Protein AF-0000000071590813 (afdb_homodimer)

Organism: Lactiplantibacillus plantarum (strain ATCC BAA-793 / NCIMB 8826 / WCFS1) (NCBI:txid220668)

pLDDT: mean 94.94, std 8.52, range [30.88, 98.94]

Structure (mmCIF, N/CA/C/O backbone):
data_AF-0000000071590813-model_v1
#
loop_
_entity.id
_entity.type
_entity.pdbx_description
1 polymer 'Prophage P1 protein 14'
#
loop_
_atom_site.group_PDB
_atom_site.id
_atom_site.type_symbol
_atom_site.label_atom_id
_atom_site.label_alt_id
_atom_site.label_comp_id
_atom_site.label_asym_id
_atom_site.label_entity_id
_atom_site.label_seq_id
_atom_site.pdbx_PDB_ins_code
_atom_site.Cartn_x
_atom_site.Cartn_y
_atom_site.Cartn_z
_atom_site.occupancy
_atom_site.B_iso_or_equiv
_atom_site.auth_seq_id
_atom_site.auth_comp_id
_atom_site.auth_asym_id
_atom_site.auth_atom_id
_atom_site.pdbx_PDB_model_num
ATOM 1 N N . MET A 1 1 ? 12.18 -15.672 7.188 1 30.97 1 MET A N 1
ATOM 2 C CA . MET A 1 1 ? 11.047 -15.039 6.516 1 30.97 1 MET A CA 1
ATOM 3 C C . MET A 1 1 ? 10.359 -14.031 7.438 1 30.97 1 MET A C 1
ATOM 5 O O . MET A 1 1 ? 10.023 -14.359 8.578 1 30.97 1 MET A O 1
ATOM 9 N N . SER A 1 2 ? 10.656 -12.898 7.5 1 39.53 2 SER A N 1
ATOM 10 C CA . SER A 1 2 ? 10.211 -11.953 8.516 1 39.53 2 SER A CA 1
ATOM 11 C C . SER A 1 2 ? 8.711 -12.055 8.75 1 39.53 2 SER A C 1
ATOM 13 O O . SER A 1 2 ? 7.918 -11.883 7.816 1 39.53 2 SER A O 1
ATOM 15 N N . THR A 1 3 ? 8.336 -12.953 9.758 1 48.66 3 THR A N 1
ATOM 16 C CA . THR A 1 3 ? 6.973 -13.164 10.234 1 48.66 3 THR A CA 1
ATOM 17 C C . THR A 1 3 ? 6.262 -11.828 10.461 1 48.66 3 THR A C 1
ATOM 19 O O . THR A 1 3 ? 6.801 -10.938 11.117 1 48.66 3 THR A O 1
ATOM 22 N N . GLN A 1 4 ? 5.461 -11.547 9.57 1 63.78 4 GLN A N 1
ATOM 23 C CA . GLN A 1 4 ? 4.637 -10.367 9.812 1 63.78 4 GLN A CA 1
ATOM 24 C C . GLN A 1 4 ? 4.027 -10.406 11.211 1 63.78 4 GLN A C 1
ATOM 26 O O . GLN A 1 4 ? 3.516 -11.438 11.648 1 63.78 4 GLN A O 1
ATOM 31 N N . SER A 1 5 ? 4.391 -9.469 12.031 1 74.69 5 SER A N 1
ATOM 32 C CA . SER A 1 5 ? 4.004 -9.352 13.43 1 74.69 5 SER A CA 1
ATOM 33 C C . SER A 1 5 ? 2.543 -8.938 13.57 1 74.69 5 SER A C 1
ATOM 35 O O . SER A 1 5 ? 1.991 -8.281 12.68 1 74.69 5 SER A O 1
ATOM 37 N N . SER A 1 6 ? 1.964 -9.516 14.547 1 88.5 6 SER A N 1
ATOM 38 C CA . SER A 1 6 ? 0.584 -9.164 14.875 1 88.5 6 SER A CA 1
ATOM 39 C C . SER A 1 6 ? 0.511 -7.84 15.617 1 88.5 6 SER A C 1
ATOM 41 O O . SER A 1 6 ? -0.581 -7.34 15.898 1 88.5 6 SER A O 1
ATOM 43 N N . SER A 1 7 ? 1.672 -7.387 15.906 1 92.31 7 SER A N 1
ATOM 44 C CA . SER A 1 7 ? 1.712 -6.078 16.547 1 92.31 7 SER A CA 1
ATOM 45 C C . SER A 1 7 ? 2.953 -5.293 16.141 1 92.31 7 SER A C 1
ATOM 47 O O . SER A 1 7 ? 3.965 -5.883 15.758 1 92.31 7 SER A O 1
ATOM 49 N N . VAL A 1 8 ? 2.896 -3.924 16.219 1 94.38 8 VAL A N 1
ATOM 50 C CA . VAL A 1 8 ? 4 -3.092 15.75 1 94.38 8 VAL A CA 1
ATOM 51 C C . VAL A 1 8 ? 4.086 -1.819 16.594 1 94.38 8 VAL A C 1
ATOM 53 O O . VAL A 1 8 ? 3.115 -1.438 17.25 1 94.38 8 VAL A O 1
ATOM 56 N N . PHE A 1 9 ? 5.25 -1.213 16.641 1 95.5 9 PHE A N 1
ATOM 57 C CA . PHE A 1 9 ? 5.41 0.149 17.141 1 95.5 9 PHE A CA 1
ATOM 58 C C . PHE A 1 9 ? 5.121 1.164 16.031 1 95.5 9 PHE A C 1
ATOM 60 O O . PHE A 1 9 ? 5.656 1.061 14.93 1 95.5 9 PHE A O 1
ATOM 67 N N . ALA A 1 10 ? 4.242 2.092 16.266 1 96 10 ALA A N 1
ATOM 68 C CA . ALA A 1 10 ? 3.895 3.131 15.305 1 96 10 ALA A CA 1
ATOM 69 C C . ALA A 1 10 ? 3.584 4.449 16 1 96 10 ALA A C 1
ATOM 71 O O . ALA A 1 10 ? 2.645 5.152 15.633 1 96 10 ALA A O 1
ATOM 72 N N . GLY A 1 11 ? 4.391 4.695 17.031 1 96.38 11 GLY A N 1
ATOM 73 C CA . GLY A 1 11 ? 4.125 5.828 17.906 1 96.38 11 GLY A CA 1
ATOM 74 C C . GLY A 1 11 ? 4.172 7.16 17.188 1 96.38 11 GLY A C 1
ATOM 75 O O . GLY A 1 11 ? 3.316 8.016 17.406 1 96.38 11 GLY A O 1
ATOM 76 N N . SER A 1 12 ? 5.141 7.336 16.312 1 95.12 12 SER A N 1
ATOM 77 C CA . SER A 1 12 ? 5.324 8.602 15.617 1 95.12 12 SER A CA 1
ATOM 78 C C . SER A 1 12 ? 4.133 8.906 14.711 1 95.12 12 SER A C 1
ATOM 80 O O . SER A 1 12 ? 3.578 10.008 14.758 1 95.12 12 SER A O 1
ATOM 82 N N . THR A 1 13 ? 3.693 7.957 13.922 1 96.69 13 THR A N 1
ATOM 83 C CA . THR A 1 13 ? 2.582 8.188 13.008 1 96.69 13 THR A CA 1
ATOM 84 C C . THR A 1 13 ? 1.26 8.258 13.766 1 96.69 13 THR A C 1
ATOM 86 O O . THR A 1 13 ? 0.347 8.984 13.367 1 96.69 13 THR A O 1
ATOM 89 N N . LEU A 1 14 ? 1.167 7.52 14.914 1 97.62 14 LEU A N 1
ATOM 90 C CA . LEU A 1 14 ? -0.018 7.629 15.758 1 97.62 14 LEU A CA 1
ATOM 91 C C . LEU A 1 14 ? -0.145 9.031 16.328 1 97.62 14 LEU A C 1
ATOM 93 O O . LEU A 1 14 ? -1.224 9.633 16.297 1 97.62 14 LEU A O 1
ATOM 97 N N . THR A 1 15 ? 0.948 9.555 16.844 1 97.94 15 THR A N 1
ATOM 98 C CA . THR A 1 15 ? 0.95 10.898 17.391 1 97.94 15 THR A CA 1
ATOM 99 C C . THR A 1 15 ? 0.579 11.922 16.328 1 97.94 15 THR A C 1
ATOM 101 O O . THR A 1 15 ? -0.238 12.82 16.562 1 97.94 15 THR A O 1
ATOM 104 N N . ASP A 1 16 ? 1.16 11.781 15.195 1 97.44 16 ASP A N 1
ATOM 105 C CA . ASP A 1 16 ? 0.893 12.68 14.07 1 97.44 16 ASP A CA 1
ATOM 106 C C . ASP A 1 16 ? -0.593 12.695 13.719 1 97.44 16 ASP A C 1
ATOM 108 O O . ASP A 1 16 ? -1.202 13.758 13.609 1 97.44 16 ASP A O 1
ATOM 112 N N . VAL A 1 17 ? -1.267 11.523 13.531 1 97.88 17 VAL A N 1
ATOM 113 C CA . VAL A 1 17 ? -2.658 11.43 13.102 1 97.88 17 VAL A CA 1
ATOM 114 C C . VAL A 1 17 ? -3.576 11.922 14.219 1 97.88 17 VAL A C 1
ATOM 116 O O . VAL A 1 17 ? -4.621 12.516 13.961 1 97.88 17 VAL A O 1
ATOM 119 N N . MET A 1 18 ? -3.191 11.664 15.531 1 98.25 18 MET A N 1
ATOM 120 C CA . MET A 1 18 ? -3.975 12.195 16.641 1 98.25 18 MET A CA 1
ATOM 121 C C . MET A 1 18 ? -3.99 13.719 16.609 1 98.25 18 MET A C 1
ATOM 123 O O . MET A 1 18 ? -5.039 14.336 16.797 1 98.25 18 MET A O 1
ATOM 127 N N . ASN A 1 19 ? -2.867 14.336 16.312 1 97.81 19 ASN A N 1
ATOM 128 C CA . ASN A 1 19 ? -2.764 15.789 16.25 1 97.81 19 ASN A CA 1
ATOM 129 C C . ASN A 1 19 ? -3.617 16.359 15.125 1 97.81 19 ASN A C 1
ATOM 131 O O . ASN A 1 19 ? -4.324 17.359 15.32 1 97.81 19 ASN A O 1
ATOM 135 N N . HIS A 1 20 ? -3.668 15.727 13.984 1 97.12 20 HIS A N 1
ATOM 136 C CA . HIS A 1 20 ? -4.422 16.219 12.836 1 97.12 20 HIS A CA 1
ATOM 137 C C . HIS A 1 20 ? -5.922 16.031 13.047 1 97.12 20 HIS A C 1
ATOM 139 O O . HIS A 1 20 ? -6.73 16.656 12.352 1 97.12 20 HIS A O 1
ATOM 145 N N . ASN A 1 21 ? -6.352 15.086 13.898 1 97.62 21 ASN A N 1
ATOM 146 C CA . ASN A 1 21 ? -7.758 14.867 14.219 1 97.62 21 ASN A CA 1
ATOM 147 C C . ASN A 1 21 ? -8.164 15.594 15.492 1 97.62 21 ASN A C 1
ATOM 149 O O . ASN A 1 21 ? -9.336 15.562 15.891 1 97.62 21 ASN A O 1
ATOM 153 N N . SER A 1 22 ? -7.148 16.297 16.156 1 97.38 22 SER A N 1
ATOM 154 C CA . SER A 1 22 ? -7.371 16.969 17.438 1 97.38 22 SER A CA 1
ATOM 155 C C . SER A 1 22 ? -8.016 16.016 18.453 1 97.38 22 SER A C 1
ATOM 157 O O . SER A 1 22 ? -8.984 16.391 19.109 1 97.38 22 SER A O 1
ATOM 159 N N . VAL A 1 23 ? -7.57 14.797 18.484 1 97.44 23 VAL A N 1
ATOM 160 C CA . VAL A 1 23 ? -8.078 13.789 19.406 1 97.44 23 VAL A CA 1
ATOM 161 C C . VAL A 1 23 ? -7.043 13.531 20.516 1 97.44 23 VAL A C 1
ATOM 163 O O . VAL A 1 23 ? -5.902 13.164 20.219 1 97.44 23 VAL A O 1
ATOM 166 N N . ALA A 1 24 ? -7.383 13.812 21.688 1 97.06 24 ALA A N 1
ATOM 167 C CA . ALA A 1 24 ? -6.543 13.531 22.859 1 97.06 24 ALA A CA 1
ATOM 168 C C . ALA A 1 24 ? -6.574 12.047 23.203 1 97.06 24 ALA A C 1
ATOM 170 O O . ALA A 1 24 ? -7.461 11.312 22.766 1 97.06 24 ALA A O 1
ATOM 171 N N . PRO A 1 25 ? -5.566 11.617 23.938 1 96.75 25 PRO A N 1
ATOM 172 C CA . PRO A 1 25 ? -5.492 10.203 24.312 1 96.75 25 PRO A CA 1
ATOM 173 C C . PRO A 1 25 ? -6.766 9.711 24.984 1 96.75 25 PRO A C 1
ATOM 175 O O . PRO A 1 25 ? -7.238 8.609 24.703 1 96.75 25 PRO A O 1
ATOM 178 N N . ILE A 1 26 ? -7.32 10.5 25.906 1 96.38 26 ILE A N 1
ATOM 179 C CA . ILE A 1 26 ? -8.516 10.102 26.641 1 96.38 26 ILE A CA 1
ATOM 180 C C . ILE A 1 26 ? -9.672 9.891 25.656 1 96.38 26 ILE A C 1
ATOM 182 O O . ILE A 1 26 ? -10.438 8.93 25.797 1 96.38 26 ILE A O 1
ATOM 186 N N . GLU A 1 27 ? -9.859 10.727 24.719 1 97.25 27 GLU A N 1
ATOM 187 C CA . GLU A 1 27 ? -10.922 10.617 23.719 1 97.25 27 GLU A CA 1
ATOM 188 C C . GLU A 1 27 ? -10.695 9.398 22.828 1 97.25 27 GLU A C 1
ATOM 190 O O . GLU A 1 27 ? -11.641 8.664 22.516 1 97.25 27 GLU A O 1
ATOM 195 N N . LEU A 1 28 ? -9.438 9.227 22.391 1 97.75 28 LEU A N 1
ATOM 196 C CA . LEU A 1 28 ? -9.117 8.07 21.547 1 97.75 28 LEU A CA 1
ATOM 197 C C . LEU A 1 28 ? -9.406 6.766 22.281 1 97.75 28 LEU A C 1
ATOM 199 O O . LEU A 1 28 ? -9.914 5.812 21.688 1 97.75 28 LEU A O 1
ATOM 203 N N . SER A 1 29 ? -9.039 6.738 23.516 1 96.5 29 SER A N 1
ATOM 204 C CA . SER A 1 29 ? -9.32 5.582 24.359 1 96.5 29 SER A CA 1
ATOM 205 C C . SER A 1 29 ? -10.797 5.199 24.281 1 96.5 29 SER A C 1
ATOM 207 O O . SER A 1 29 ? -11.133 4.023 24.125 1 96.5 29 SER A O 1
ATOM 209 N N . GLY A 1 30 ? -11.633 6.086 24.391 1 95.44 30 GLY A N 1
ATOM 210 C CA . GLY A 1 30 ? -13.062 5.84 24.312 1 95.44 30 GLY A CA 1
ATOM 211 C C . GLY A 1 30 ? -13.5 5.32 22.953 1 95.44 30 GLY A C 1
ATOM 212 O O . GLY A 1 30 ? -14.375 4.457 22.875 1 95.44 30 GLY A O 1
ATOM 213 N N . LYS A 1 31 ? -12.922 5.734 21.938 1 94.19 31 LYS A N 1
ATOM 214 C CA . LYS A 1 31 ? -13.312 5.391 20.578 1 94.19 31 LYS A CA 1
ATOM 215 C C . LYS A 1 31 ? -12.828 3.994 20.203 1 94.19 31 LYS A C 1
ATOM 217 O O . LYS A 1 31 ? -13.492 3.283 19.453 1 94.19 31 LYS A O 1
ATOM 222 N N . VAL A 1 32 ? -11.578 3.613 20.75 1 94.94 32 VAL A N 1
ATOM 223 C CA . VAL A 1 32 ? -10.969 2.377 20.266 1 94.94 32 VAL A CA 1
ATOM 224 C C . VAL A 1 32 ? -11.117 1.286 21.328 1 94.94 32 VAL A C 1
ATOM 226 O O . VAL A 1 32 ? -10.859 0.11 21.062 1 94.94 32 VAL A O 1
ATOM 229 N N . GLY A 1 33 ? -11.422 1.657 22.562 1 92.56 33 GLY A N 1
ATOM 230 C CA . GLY A 1 33 ? -11.656 0.682 23.609 1 92.56 33 GLY A CA 1
ATOM 231 C C . GLY A 1 33 ? -10.391 0.27 24.344 1 92.56 33 GLY A C 1
ATOM 232 O O . GLY A 1 33 ? -10.305 -0.845 24.859 1 92.56 33 GLY A O 1
ATOM 233 N N . TYR A 1 34 ? -9.398 1.11 24.344 1 95.38 34 TYR A N 1
ATOM 234 C CA . TYR A 1 34 ? -8.164 0.867 25.078 1 95.38 34 TYR A CA 1
ATOM 235 C C . TYR A 1 34 ? -8.023 1.841 26.234 1 95.38 34 TYR A C 1
ATOM 237 O O . TYR A 1 34 ? -8.695 2.871 26.281 1 95.38 34 TYR A O 1
ATOM 245 N N . SER A 1 35 ? -7.207 1.466 27.172 1 96.81 35 SER A N 1
ATOM 246 C CA . SER A 1 35 ? -6.941 2.389 28.266 1 96.81 35 SER A CA 1
ATOM 247 C C . SER A 1 35 ? -6.129 3.59 27.797 1 96.81 35 SER A C 1
ATOM 249 O O . SER A 1 35 ? -5.332 3.48 26.859 1 96.81 35 SER A O 1
ATOM 251 N N . VAL A 1 36 ? -6.312 4.68 28.422 1 96.69 36 VAL A N 1
ATOM 252 C CA . VAL A 1 36 ? -5.566 5.902 28.125 1 96.69 36 VAL A CA 1
ATOM 253 C C . VAL A 1 36 ? -4.07 5.645 28.281 1 96.69 36 VAL A C 1
ATOM 255 O O . VAL A 1 36 ? -3.266 6.113 27.469 1 96.69 36 VAL A O 1
ATOM 258 N N . THR A 1 37 ? -3.701 4.863 29.234 1 97.81 37 THR A N 1
ATOM 259 C CA . THR A 1 37 ? -2.307 4.523 29.5 1 97.81 37 THR A CA 1
ATOM 260 C C . THR A 1 37 ? -1.699 3.775 28.312 1 97.81 37 THR A C 1
ATOM 262 O O . THR A 1 37 ? -0.569 4.059 27.906 1 97.81 37 THR A O 1
ATOM 265 N N . LEU A 1 38 ? -2.471 2.889 27.781 1 97.88 38 LEU A N 1
ATOM 266 C CA . LEU A 1 38 ? -1.99 2.127 26.641 1 97.88 38 LEU A CA 1
ATOM 267 C C . LEU A 1 38 ? -1.78 3.033 25.438 1 97.88 38 LEU A C 1
ATOM 269 O O . LEU A 1 38 ? -0.775 2.914 24.734 1 97.88 38 LEU A O 1
ATOM 273 N N . ILE A 1 39 ? -2.678 3.926 25.234 1 97.75 39 ILE A N 1
ATOM 274 C CA . ILE A 1 39 ? -2.564 4.863 24.125 1 97.75 39 ILE A CA 1
ATOM 275 C C . ILE A 1 39 ? -1.307 5.715 24.297 1 97.75 39 ILE A C 1
ATOM 277 O O . ILE A 1 39 ? -0.555 5.914 23.328 1 97.75 39 ILE A O 1
ATOM 281 N N . TYR A 1 40 ? -1.091 6.148 25.469 1 96.69 40 TYR A N 1
ATOM 282 C CA . TYR A 1 40 ? 0.098 6.941 25.766 1 96.69 40 TYR A CA 1
ATOM 283 C C . TYR A 1 40 ? 1.366 6.145 25.484 1 96.69 40 TYR A C 1
ATOM 285 O O . TYR A 1 40 ? 2.303 6.656 24.859 1 96.69 40 TYR A O 1
ATOM 293 N N . LYS A 1 41 ? 1.397 4.938 25.953 1 97.81 41 LYS A N 1
ATOM 294 C CA . LYS A 1 41 ? 2.555 4.074 25.719 1 97.81 41 LYS A CA 1
ATOM 295 C C . LYS A 1 41 ? 2.771 3.814 24.234 1 97.81 41 LYS A C 1
ATOM 297 O O . LYS A 1 41 ? 3.91 3.797 23.766 1 97.81 41 LYS A O 1
ATOM 302 N N . GLN A 1 42 ? 1.689 3.623 23.5 1 97.31 42 GLN A N 1
ATOM 303 C CA . GLN A 1 42 ? 1.778 3.385 22.078 1 97.31 42 GLN A CA 1
ATOM 304 C C . GLN A 1 42 ? 2.338 4.605 21.344 1 97.31 42 GLN A C 1
ATOM 306 O O . GLN A 1 42 ? 3.199 4.473 20.469 1 97.31 42 GLN A O 1
ATOM 311 N N . ARG A 1 43 ? 1.987 5.762 21.766 1 96.31 43 ARG A N 1
ATOM 312 C CA . ARG A 1 43 ? 2.436 7.008 21.141 1 96.31 43 ARG A CA 1
ATOM 313 C C . ARG A 1 43 ? 3.936 7.207 21.344 1 96.31 43 ARG A C 1
ATOM 315 O O . ARG A 1 43 ? 4.586 7.875 20.531 1 96.31 43 ARG A O 1
ATOM 322 N N . HIS A 1 44 ? 4.461 6.566 22.328 1 96 44 HIS A N 1
ATOM 323 C CA . HIS A 1 44 ? 5.867 6.754 22.672 1 96 44 HIS A CA 1
ATOM 324 C C . HIS A 1 44 ? 6.672 5.48 22.422 1 96 44 HIS A C 1
ATOM 326 O O . HIS A 1 44 ? 7.77 5.32 22.953 1 96 44 HIS A O 1
ATOM 332 N N . ASP A 1 45 ? 6.062 4.543 21.75 1 95.88 45 ASP A N 1
ATOM 333 C CA . ASP A 1 45 ? 6.707 3.297 21.359 1 95.88 45 ASP A CA 1
ATOM 334 C C . ASP A 1 45 ? 7.121 2.484 22.578 1 95.88 45 ASP A C 1
ATOM 336 O O . ASP A 1 45 ? 8.195 1.882 22.609 1 95.88 45 ASP A O 1
ATOM 340 N N . GLN A 1 46 ? 6.32 2.543 23.609 1 96.5 46 GLN A N 1
ATOM 341 C CA . GLN A 1 46 ? 6.484 1.711 24.797 1 96.5 46 GLN A CA 1
ATOM 342 C C . GLN A 1 46 ? 5.512 0.536 24.781 1 96.5 46 GLN A C 1
ATOM 344 O O . GLN A 1 46 ? 5.605 -0.368 25.609 1 96.5 46 GLN A O 1
ATOM 349 N N . ALA A 1 47 ? 4.508 0.577 23.922 1 96.81 47 ALA A N 1
ATOM 350 C CA . ALA A 1 47 ? 3.59 -0.527 23.656 1 96.81 47 ALA A CA 1
ATOM 351 C C . ALA A 1 47 ? 3.299 -0.653 22.172 1 96.81 47 ALA A C 1
ATOM 353 O O . ALA A 1 47 ? 3.355 0.334 21.422 1 96.81 47 ALA A O 1
ATOM 354 N N . ARG A 1 48 ? 2.967 -1.794 21.781 1 95.75 48 ARG A N 1
ATOM 355 C CA . ARG A 1 48 ? 2.73 -2.09 20.375 1 95.75 48 ARG A CA 1
ATOM 356 C C . ARG A 1 48 ? 1.258 -1.923 20.016 1 95.75 48 ARG A C 1
ATOM 358 O O . ARG A 1 48 ? 0.39 -2.008 20.891 1 95.75 48 ARG A O 1
ATOM 365 N N . ILE A 1 49 ? 0.963 -1.612 18.812 1 95.5 49 ILE A N 1
ATOM 366 C CA . ILE A 1 49 ? -0.376 -1.6 18.234 1 95.5 49 ILE A CA 1
ATOM 367 C C . ILE A 1 49 ? -0.677 -2.955 17.594 1 95.5 49 ILE A C 1
ATOM 369 O O . ILE A 1 49 ? 0.123 -3.469 16.812 1 95.5 49 ILE A O 1
ATOM 373 N N . ARG A 1 50 ? -1.744 -3.533 17.969 1 94.06 50 ARG A N 1
ATOM 374 C CA . ARG A 1 50 ? -2.152 -4.832 17.438 1 94.06 50 ARG A CA 1
ATOM 375 C C . ARG A 1 50 ? -2.928 -4.676 16.141 1 94.06 50 ARG A C 1
ATOM 377 O O . ARG A 1 50 ? -3.707 -3.734 15.984 1 94.06 50 ARG A O 1
ATOM 384 N N . ILE A 1 51 ? -2.824 -5.605 15.273 1 94.19 51 ILE A N 1
ATOM 385 C CA . ILE A 1 51 ? -3.404 -5.531 13.938 1 94.19 51 ILE A CA 1
ATOM 386 C C . ILE A 1 51 ? -4.93 -5.477 14.039 1 94.19 51 ILE A C 1
ATOM 388 O O . ILE A 1 51 ? -5.586 -4.801 13.242 1 94.19 51 ILE A O 1
ATOM 392 N N . GLU A 1 52 ? -5.512 -6.152 15.047 1 91.88 52 GLU A N 1
ATOM 393 C CA . GLU A 1 52 ? -6.965 -6.23 15.172 1 91.88 52 GLU A CA 1
ATOM 394 C C . GLU A 1 52 ? -7.559 -4.871 15.523 1 91.88 52 GLU A C 1
ATO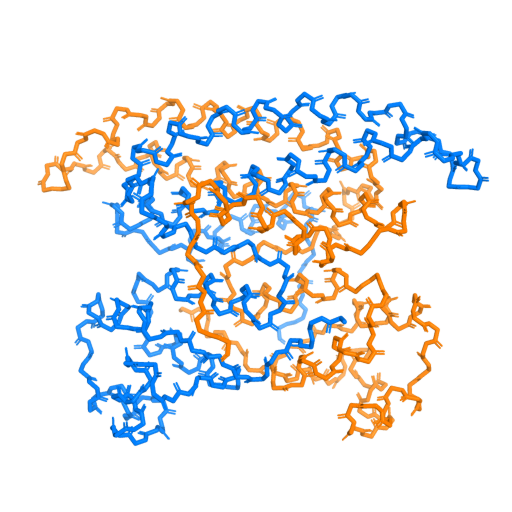M 396 O O . GLU A 1 52 ? -8.758 -4.652 15.359 1 91.88 52 GLU A O 1
ATOM 401 N N . SER A 1 53 ? -6.746 -3.963 15.961 1 93 53 SER A N 1
ATOM 402 C CA . SER A 1 53 ? -7.246 -2.658 16.391 1 93 53 SER A CA 1
ATOM 403 C C . SER A 1 53 ? -7.199 -1.649 15.242 1 93 53 SER A C 1
ATOM 405 O O . SER A 1 53 ? -7.719 -0.539 15.367 1 93 53 SER A O 1
ATOM 407 N N . VAL A 1 54 ? -6.637 -1.981 14.125 1 93.81 54 VAL A N 1
ATOM 408 C CA . VAL A 1 54 ? -6.359 -1.066 13.023 1 93.81 54 VAL A CA 1
ATOM 409 C C . VAL A 1 54 ? -7.664 -0.445 12.531 1 93.81 54 VAL A C 1
ATOM 411 O O . VAL A 1 54 ? -7.777 0.779 12.43 1 93.81 54 VAL A O 1
ATOM 414 N N . PRO A 1 55 ? -8.727 -1.215 12.281 1 91.94 55 PRO A N 1
ATOM 415 C CA . PRO A 1 55 ? -9.969 -0.596 11.812 1 91.94 55 PRO A CA 1
ATOM 416 C C . PRO A 1 55 ? -10.531 0.429 12.797 1 91.94 55 PRO A C 1
ATOM 418 O O . PRO A 1 55 ? -11 1.492 12.383 1 91.94 55 PRO A O 1
ATOM 421 N N . ALA A 1 56 ? -10.414 0.09 14.102 1 93.25 56 ALA A N 1
ATOM 422 C CA . ALA A 1 56 ? -10.938 1.01 15.109 1 93.25 56 ALA A CA 1
ATOM 423 C C . ALA A 1 56 ? -10.141 2.311 15.133 1 93.25 56 ALA A C 1
ATOM 425 O O . ALA A 1 56 ? -10.711 3.396 15.234 1 93.25 56 ALA A O 1
ATOM 426 N N . PHE A 1 57 ? -8.828 2.271 15.039 1 96.31 57 PHE A N 1
ATO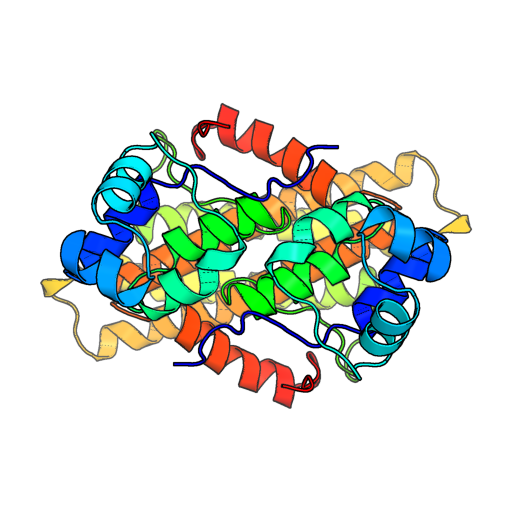M 427 C CA . PHE A 1 57 ? -7.973 3.455 15.016 1 96.31 57 PHE A CA 1
ATOM 428 C C . PHE A 1 57 ? -8.273 4.32 13.797 1 96.31 57 PHE A C 1
ATOM 430 O O . PHE A 1 57 ? -8.422 5.539 13.922 1 96.31 57 PHE A O 1
ATOM 437 N N . LEU A 1 58 ? -8.422 3.629 12.641 1 94.75 58 LEU A N 1
ATOM 438 C CA . LEU A 1 58 ? -8.641 4.383 11.414 1 94.75 58 LEU A CA 1
ATOM 439 C C . LEU A 1 58 ? -10.023 5.016 11.406 1 94.75 58 LEU A C 1
ATOM 441 O O . LEU A 1 58 ? -10.211 6.113 10.867 1 94.75 58 LEU A O 1
ATOM 445 N N . ALA A 1 59 ? -11 4.418 12.008 1 93.5 59 ALA A N 1
ATOM 446 C CA . ALA A 1 59 ? -12.336 4.98 12.141 1 93.5 59 ALA A CA 1
ATOM 447 C C . ALA A 1 59 ? -12.336 6.168 13.102 1 93.5 59 ALA A C 1
ATOM 449 O O . ALA A 1 59 ? -13.039 7.156 12.875 1 93.5 59 ALA A O 1
ATOM 450 N N . ALA A 1 60 ? -11.547 6.035 14.164 1 96.88 60 ALA A N 1
ATOM 451 C CA . ALA A 1 60 ? -11.516 7.059 15.203 1 96.88 60 ALA A CA 1
ATOM 452 C C . ALA A 1 60 ? -10.727 8.281 14.742 1 96.88 60 ALA A C 1
ATOM 454 O O . ALA A 1 60 ? -10.883 9.375 15.297 1 96.88 60 ALA A O 1
ATOM 455 N N . LEU A 1 61 ? -9.844 8.078 13.75 1 97.12 61 LEU A N 1
ATOM 456 C CA . LEU A 1 61 ? -8.953 9.133 13.273 1 97.12 61 LEU A CA 1
ATOM 457 C C . LEU A 1 61 ? -9.039 9.273 11.758 1 97.12 61 LEU A C 1
ATOM 459 O O . LEU A 1 61 ? -8.055 9.055 11.055 1 97.12 61 LEU A O 1
ATOM 463 N N . PRO A 1 62 ? -10.164 9.703 11.273 1 94.94 62 PRO A N 1
ATOM 464 C CA . PRO A 1 62 ? -10.461 9.641 9.836 1 94.94 62 PRO A CA 1
ATOM 465 C C . PRO A 1 62 ? -9.727 10.711 9.031 1 94.94 62 PRO A C 1
ATOM 467 O O . PRO A 1 62 ? -9.562 10.57 7.82 1 94.94 62 PRO A O 1
ATOM 470 N N . ASN A 1 63 ? -9.312 11.812 9.695 1 96.38 63 ASN A N 1
ATOM 471 C CA . ASN A 1 63 ? -8.719 12.922 8.961 1 96.38 63 ASN A CA 1
ATOM 472 C C . ASN A 1 63 ? -7.207 12.766 8.828 1 96.38 63 ASN A C 1
ATOM 474 O O . ASN A 1 63 ? -6.516 12.531 9.82 1 96.38 63 ASN A O 1
ATOM 478 N N . GLN A 1 64 ? -6.656 12.867 7.645 1 96.56 64 GLN A N 1
ATOM 479 C CA . GLN A 1 64 ? -5.227 12.914 7.355 1 96.56 64 GLN A CA 1
ATOM 480 C C . GLN A 1 64 ? -4.496 11.727 7.984 1 96.56 64 GLN A C 1
ATOM 482 O O . GLN A 1 64 ? -3.465 11.898 8.641 1 96.56 64 GLN A O 1
ATOM 487 N N . ASN A 1 65 ? -5.078 10.492 7.902 1 97.31 65 ASN A N 1
ATOM 488 C CA . ASN A 1 65 ? -4.508 9.32 8.562 1 97.31 65 ASN A CA 1
ATOM 489 C C . ASN A 1 65 ? -3.682 8.477 7.598 1 97.31 65 ASN A C 1
ATOM 491 O O . ASN A 1 65 ? -3.346 7.332 7.898 1 97.31 65 ASN A O 1
ATOM 495 N N . GLN A 1 66 ? -3.279 9.094 6.43 1 97.06 66 GLN A N 1
ATOM 496 C CA . GLN A 1 66 ? -2.658 8.336 5.352 1 97.06 66 GLN A CA 1
ATOM 497 C C . GLN A 1 66 ? -1.294 7.797 5.773 1 97.06 66 GLN A C 1
ATOM 499 O O . GLN A 1 66 ? -0.936 6.664 5.441 1 97.06 66 GLN A O 1
ATOM 504 N N . PHE A 1 67 ? -0.509 8.516 6.492 1 98 67 PHE A N 1
ATOM 505 C CA . PHE A 1 67 ? 0.821 8.055 6.871 1 98 67 PHE A CA 1
ATOM 506 C C . PHE A 1 67 ? 0.733 6.934 7.902 1 98 67 PHE A C 1
ATOM 508 O O . PHE A 1 67 ? 1.503 5.973 7.848 1 98 67 PHE A O 1
ATOM 515 N N . PHE A 1 68 ? -0.211 7.113 8.891 1 97.88 68 PHE A N 1
ATOM 516 C CA . PHE A 1 68 ? -0.478 6.047 9.852 1 97.88 68 PHE A CA 1
ATOM 517 C C . PHE A 1 68 ? -0.956 4.785 9.141 1 97.88 68 PHE A C 1
ATOM 519 O O . PHE A 1 68 ? -0.46 3.691 9.414 1 97.88 68 PHE A O 1
ATOM 526 N N . ALA A 1 69 ? -1.887 4.895 8.164 1 96.56 69 ALA A N 1
ATOM 527 C CA . ALA A 1 69 ? -2.438 3.785 7.391 1 96.56 69 ALA A CA 1
ATOM 528 C C . ALA A 1 69 ? -1.353 3.098 6.566 1 96.56 69 ALA A C 1
ATOM 530 O O . ALA A 1 69 ? -1.268 1.868 6.539 1 96.56 69 ALA A O 1
ATOM 531 N N . ILE A 1 70 ? -0.418 3.863 5.879 1 97.69 70 ILE A N 1
ATOM 532 C CA . ILE A 1 70 ? 0.667 3.318 5.066 1 97.69 70 ILE A CA 1
ATOM 533 C C . ILE A 1 70 ? 1.628 2.531 5.953 1 97.69 70 ILE A C 1
ATOM 535 O O . ILE A 1 70 ? 2.039 1.422 5.605 1 97.69 70 ILE A O 1
ATOM 539 N N . GLU A 1 71 ? 1.968 3.104 7.102 1 96.25 71 GLU A N 1
ATOM 540 C CA . GLU A 1 71 ? 2.885 2.434 8.023 1 96.25 71 GLU A CA 1
ATOM 541 C C . GLU A 1 71 ? 2.322 1.094 8.484 1 96.25 71 GLU A C 1
ATOM 543 O O . GLU A 1 71 ? 3.029 0.083 8.477 1 96.25 71 GLU A O 1
ATOM 548 N N . LEU A 1 72 ? 1.023 1.095 8.906 1 94.25 72 LEU A N 1
ATOM 549 C CA . LEU A 1 72 ? 0.406 -0.131 9.398 1 94.25 72 LEU A CA 1
ATOM 550 C C . LEU A 1 72 ? 0.301 -1.171 8.281 1 94.25 72 LEU A C 1
ATOM 552 O O . LEU A 1 72 ? 0.589 -2.35 8.5 1 94.25 72 LEU A O 1
ATOM 556 N N . ALA A 1 73 ? -0.083 -0.73 7.062 1 94.12 73 ALA A N 1
ATOM 557 C CA . ALA A 1 73 ? -0.154 -1.651 5.934 1 94.12 73 ALA A CA 1
ATOM 558 C C . ALA A 1 73 ? 1.212 -2.264 5.637 1 94.12 73 ALA A C 1
ATOM 560 O O . ALA A 1 73 ? 1.319 -3.465 5.379 1 94.12 73 ALA A O 1
ATOM 561 N N . HIS A 1 74 ? 2.227 -1.453 5.648 1 94.88 74 HIS A N 1
ATOM 562 C CA . HIS A 1 74 ? 3.586 -1.909 5.387 1 94.88 74 HIS A CA 1
ATOM 563 C C . HIS A 1 74 ? 4.039 -2.924 6.434 1 94.88 74 HIS A C 1
ATOM 565 O O . HIS A 1 74 ? 4.543 -3.994 6.09 1 94.88 74 HIS A O 1
ATOM 571 N N . ARG A 1 75 ? 3.807 -2.615 7.691 1 92.56 75 ARG A N 1
ATOM 572 C CA . ARG A 1 75 ? 4.367 -3.398 8.789 1 92.56 75 ARG A CA 1
ATOM 573 C C . ARG A 1 75 ? 3.57 -4.68 9.008 1 92.56 75 ARG A C 1
ATOM 575 O O . ARG A 1 75 ? 4.137 -5.715 9.359 1 92.56 75 ARG A O 1
ATOM 582 N N . PHE A 1 76 ? 2.27 -4.66 8.758 1 90.81 76 PHE A N 1
ATOM 583 C CA . PHE A 1 76 ? 1.442 -5.82 9.07 1 90.81 76 PHE A CA 1
ATOM 584 C C . PHE A 1 76 ? 1.361 -6.766 7.879 1 90.81 76 PHE A C 1
ATOM 586 O O . PHE A 1 76 ? 1.242 -7.98 8.047 1 90.81 76 PHE A O 1
ATOM 593 N N . VAL A 1 77 ? 1.368 -6.211 6.613 1 88.69 77 VAL A N 1
ATOM 594 C CA . VAL A 1 77 ? 1.079 -7.066 5.465 1 88.69 77 VAL A CA 1
ATOM 595 C C . VAL A 1 77 ? 2.348 -7.27 4.641 1 88.69 77 VAL A C 1
ATOM 597 O O . VAL A 1 77 ? 2.561 -8.344 4.074 1 88.69 77 VAL A O 1
ATOM 600 N N . GLY A 1 78 ? 3.205 -6.223 4.555 1 86.94 78 GLY A N 1
ATOM 601 C CA . GLY A 1 78 ? 4.531 -6.406 3.982 1 86.94 78 GLY A CA 1
ATOM 602 C C . GLY A 1 78 ? 4.551 -6.285 2.471 1 86.94 78 GLY A C 1
ATOM 603 O O . GLY A 1 78 ? 5.449 -6.812 1.812 1 86.94 78 GLY A O 1
ATOM 604 N N . VAL A 1 79 ? 3.521 -5.73 1.835 1 89.88 79 VAL A N 1
ATOM 605 C CA . VAL A 1 79 ? 3.547 -5.551 0.388 1 89.88 79 VAL A CA 1
ATOM 606 C C . VAL A 1 79 ? 3.418 -4.066 0.05 1 89.88 79 VAL A C 1
ATOM 608 O O . VAL A 1 79 ? 3.52 -3.678 -1.116 1 89.88 79 VAL A O 1
ATOM 611 N N . THR A 1 80 ? 3.139 -3.271 1.016 1 94.69 80 THR A N 1
ATOM 612 C CA . THR A 1 80 ? 3.09 -1.82 0.877 1 94.69 80 THR A CA 1
ATOM 613 C C . THR A 1 80 ? 4.441 -1.199 1.214 1 94.69 80 THR A C 1
ATOM 615 O O . THR A 1 80 ? 5.09 -1.598 2.184 1 94.69 80 THR A O 1
ATOM 618 N N . THR A 1 81 ? 4.91 -0.256 0.356 1 97.88 81 THR A N 1
ATOM 619 C CA . THR A 1 81 ? 6.152 0.445 0.661 1 97.88 81 THR A CA 1
ATOM 620 C C . THR A 1 81 ? 5.988 1.321 1.899 1 97.88 81 THR A C 1
ATOM 622 O O . THR A 1 81 ? 4.871 1.702 2.254 1 97.88 81 THR A O 1
ATOM 625 N N . PRO A 1 82 ? 7.043 1.608 2.598 1 97.06 82 PRO A N 1
ATOM 626 C CA . PRO A 1 82 ? 6.969 2.371 3.848 1 97.06 82 PRO A CA 1
ATOM 627 C C . PRO A 1 82 ? 6.75 3.863 3.615 1 97.06 82 PRO A C 1
ATOM 629 O O . PRO A 1 82 ? 6.77 4.324 2.469 1 97.06 82 PRO A O 1
ATOM 632 N N . VAL A 1 83 ? 6.48 4.547 4.688 1 97.62 83 VAL A N 1
ATOM 633 C CA . VAL A 1 83 ? 6.457 6.004 4.676 1 97.62 83 VAL A CA 1
ATOM 634 C C . VAL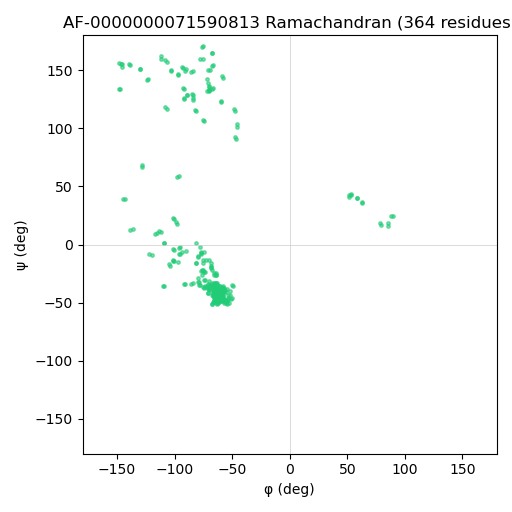 A 1 83 ? 7.875 6.547 4.516 1 97.62 83 VAL A C 1
ATOM 636 O O . VAL A 1 83 ? 8.812 6.043 5.141 1 97.62 83 VAL A O 1
ATOM 639 N N . ILE A 1 84 ? 8.047 7.496 3.605 1 98 84 ILE A N 1
ATOM 640 C CA . ILE A 1 84 ? 9.305 8.227 3.508 1 98 84 ILE A CA 1
ATOM 641 C C . ILE A 1 84 ? 9.406 9.227 4.66 1 98 84 ILE A C 1
ATOM 643 O O . ILE A 1 84 ? 8.711 10.25 4.668 1 98 84 ILE A O 1
ATOM 647 N N . ASP A 1 85 ? 10.242 8.914 5.621 1 96 85 ASP A N 1
ATOM 648 C CA . ASP A 1 85 ? 10.398 9.75 6.809 1 96 85 ASP A CA 1
ATOM 649 C C . ASP A 1 85 ? 11.867 9.914 7.176 1 96 85 ASP A C 1
ATOM 651 O O . ASP A 1 85 ? 12.195 10.305 8.297 1 96 85 ASP A O 1
ATOM 655 N N . GLY A 1 86 ? 12.766 9.562 6.309 1 96.06 86 GLY A N 1
ATOM 656 C CA . GLY A 1 86 ? 14.195 9.641 6.551 1 96.06 86 GLY A CA 1
ATOM 657 C C . GLY A 1 86 ? 14.703 11.062 6.676 1 96.06 86 GLY A C 1
ATOM 658 O O . GLY A 1 86 ? 14 12.016 6.324 1 96.06 86 GLY A O 1
ATOM 659 N N . ASP A 1 87 ? 15.945 11.219 7.203 1 94.62 87 ASP A N 1
ATOM 660 C CA . ASP A 1 87 ? 16.531 12.523 7.512 1 94.62 87 ASP A CA 1
ATOM 661 C C . ASP A 1 87 ? 17.109 13.172 6.262 1 94.62 87 ASP A C 1
ATOM 663 O O . ASP A 1 87 ? 17.328 14.391 6.227 1 94.62 87 ASP A O 1
ATOM 667 N N . ARG A 1 88 ? 17.328 12.469 5.188 1 94.38 88 ARG A N 1
ATOM 668 C CA . ARG A 1 88 ? 18 12.992 4.008 1 94.38 88 ARG A CA 1
ATOM 669 C C . ARG A 1 88 ? 17 13.359 2.918 1 94.38 88 ARG A C 1
ATOM 671 O O . ARG A 1 88 ? 17.328 13.312 1.729 1 94.38 88 ARG A O 1
ATOM 678 N N . ILE A 1 89 ? 15.75 13.617 3.305 1 95.19 89 ILE A N 1
ATOM 679 C CA . ILE A 1 89 ? 14.734 14.031 2.342 1 95.19 89 ILE A CA 1
ATOM 680 C C . ILE A 1 89 ? 13.727 14.961 3.02 1 95.19 89 ILE A C 1
ATOM 682 O O . ILE A 1 89 ? 13.297 14.703 4.145 1 95.19 89 ILE A O 1
ATOM 686 N N . MET A 1 90 ? 13.438 16.078 2.287 1 94.81 90 MET A N 1
ATOM 687 C CA . MET A 1 90 ? 12.414 17 2.777 1 94.81 90 MET A CA 1
ATOM 688 C C . MET A 1 90 ? 11.023 16.359 2.672 1 94.81 90 MET A C 1
ATOM 690 O O . MET A 1 90 ? 10.703 15.734 1.663 1 94.81 90 MET A O 1
ATOM 694 N N . LYS A 1 91 ? 10.195 16.469 3.668 1 94.75 91 LYS A N 1
ATOM 695 C CA . LYS A 1 91 ? 8.867 15.867 3.754 1 94.75 91 LYS A CA 1
ATOM 696 C C . LYS A 1 91 ? 7.785 16.844 3.33 1 94.75 91 LYS A C 1
ATOM 698 O O . LYS A 1 91 ? 6.922 17.219 4.133 1 94.75 91 LYS A O 1
ATOM 703 N N . GLU A 1 92 ? 7.844 17.359 2.086 1 96.06 92 GLU A N 1
ATOM 704 C CA . GLU A 1 92 ? 6.926 18.312 1.461 1 96.06 92 GLU A CA 1
ATOM 705 C C . GLU A 1 92 ? 6.48 17.812 0.085 1 96.06 92 GLU A C 1
ATOM 707 O O . GLU A 1 92 ? 7.23 17.125 -0.609 1 96.06 92 GLU A O 1
ATOM 712 N N . PRO A 1 93 ? 5.34 18.172 -0.32 1 97.81 93 PRO A N 1
ATOM 713 C CA . PRO A 1 93 ? 4.824 17.734 -1.617 1 97.81 93 PRO A CA 1
ATOM 714 C C . PRO A 1 93 ? 5.781 18.047 -2.768 1 97.81 93 PRO A C 1
ATOM 716 O O . PRO A 1 93 ? 6.031 17.172 -3.611 1 97.81 93 PRO A O 1
ATOM 719 N N . LEU A 1 94 ? 6.332 19.266 -2.809 1 97.69 94 LEU A N 1
ATOM 720 C CA . LEU A 1 94 ? 7.195 19.656 -3.92 1 97.69 94 LEU A CA 1
ATOM 721 C C . LEU A 1 94 ? 8.453 18.781 -3.957 1 97.69 94 LEU A C 1
ATOM 723 O O . LEU A 1 94 ? 8.867 18.328 -5.023 1 97.69 94 LEU A O 1
ATOM 727 N N . ALA A 1 95 ? 9.086 18.578 -2.869 1 97.44 95 ALA A N 1
ATOM 728 C CA . ALA A 1 95 ? 10.273 17.734 -2.793 1 97.44 95 ALA A CA 1
ATOM 729 C C . ALA A 1 95 ? 9.977 16.312 -3.256 1 97.44 95 ALA A C 1
ATOM 731 O O . ALA A 1 95 ? 10.758 15.711 -4 1 97.44 95 ALA A O 1
ATOM 732 N N . MET A 1 96 ? 8.82 15.75 -2.781 1 98.25 96 MET A N 1
ATOM 733 C CA . MET A 1 96 ? 8.406 14.414 -3.203 1 98.25 96 MET A CA 1
ATOM 734 C C . MET A 1 96 ? 8.227 14.352 -4.715 1 98.25 96 MET A C 1
ATOM 736 O O . MET A 1 96 ? 8.648 13.391 -5.359 1 98.25 96 MET A O 1
ATOM 740 N N . ALA A 1 97 ? 7.578 15.383 -5.277 1 98.69 97 ALA A N 1
ATOM 741 C CA . ALA A 1 97 ? 7.328 15.43 -6.715 1 98.69 97 ALA A CA 1
ATOM 742 C C . ALA A 1 97 ? 8.633 15.406 -7.504 1 98.69 97 ALA A C 1
ATOM 744 O O . ALA A 1 97 ? 8.789 14.625 -8.445 1 98.69 97 ALA A O 1
ATOM 745 N N . VAL A 1 98 ? 9.586 16.188 -7.102 1 98.12 98 VAL A N 1
ATOM 746 C CA . VAL A 1 98 ? 10.859 16.312 -7.797 1 98.12 98 VAL A CA 1
ATOM 747 C C . VAL A 1 98 ? 11.625 15 -7.73 1 98.12 98 VAL A C 1
ATOM 749 O O . VAL A 1 98 ? 12.258 14.594 -8.703 1 98.12 98 VAL A O 1
ATOM 752 N N . LYS A 1 99 ? 11.531 14.289 -6.652 1 98.12 99 LYS A N 1
ATOM 753 C CA . LYS A 1 99 ? 12.242 13.023 -6.48 1 98.12 99 LYS A CA 1
ATOM 754 C C . LYS A 1 99 ? 11.523 11.883 -7.195 1 98.12 99 LYS A C 1
ATOM 756 O O . LYS A 1 99 ? 12.133 10.875 -7.547 1 98.12 99 LYS A O 1
ATOM 761 N N . THR A 1 100 ? 10.211 12.016 -7.312 1 98.81 100 THR A N 1
ATOM 762 C CA . THR A 1 100 ? 9.391 10.969 -7.914 1 98.81 100 THR A CA 1
ATOM 763 C C . THR A 1 100 ? 9.641 10.883 -9.414 1 98.81 100 THR A C 1
ATOM 765 O O . THR A 1 100 ? 9.695 9.789 -9.977 1 98.81 100 THR A O 1
ATOM 768 N N . MET A 1 101 ? 9.836 11.961 -10.164 1 98.69 101 MET A N 1
ATOM 769 C CA . MET A 1 101 ? 9.891 12 -11.625 1 98.69 101 MET A CA 1
ATOM 770 C C . MET A 1 101 ? 11.055 11.156 -12.148 1 98.69 101 MET A C 1
ATOM 772 O O . MET A 1 101 ? 10.867 10.305 -13.016 1 98.69 101 MET A O 1
ATOM 776 N N . PRO A 1 102 ? 12.312 11.297 -11.617 1 98.44 102 PRO A N 1
ATOM 777 C CA . PRO A 1 102 ? 13.375 10.406 -12.094 1 98.44 102 PRO A CA 1
ATOM 778 C C . PRO A 1 102 ? 13.094 8.938 -11.805 1 98.44 102 PRO A C 1
ATOM 780 O O . PRO A 1 102 ? 13.469 8.07 -12.602 1 98.44 102 PRO A O 1
ATOM 783 N N . GLU A 1 103 ? 12.484 8.586 -10.633 1 98.62 103 GLU A N 1
ATOM 784 C CA . GLU A 1 103 ? 12.148 7.195 -10.312 1 98.62 103 GLU A CA 1
ATOM 785 C C . GLU A 1 103 ? 11.18 6.609 -11.336 1 98.62 103 GLU A C 1
ATOM 787 O O . GLU A 1 103 ? 11.289 5.438 -11.695 1 98.62 103 GLU A O 1
ATOM 792 N N . LEU A 1 104 ? 10.172 7.438 -11.797 1 98.88 104 LEU A N 1
ATOM 793 C CA . LEU A 1 104 ? 9.242 6.98 -12.82 1 98.88 104 LEU A CA 1
ATOM 794 C C . LEU A 1 104 ? 9.969 6.711 -14.133 1 98.88 104 LEU A C 1
ATOM 796 O O . LEU A 1 104 ? 9.695 5.711 -14.805 1 98.88 104 LEU A O 1
ATOM 800 N N . SER A 1 105 ? 10.93 7.57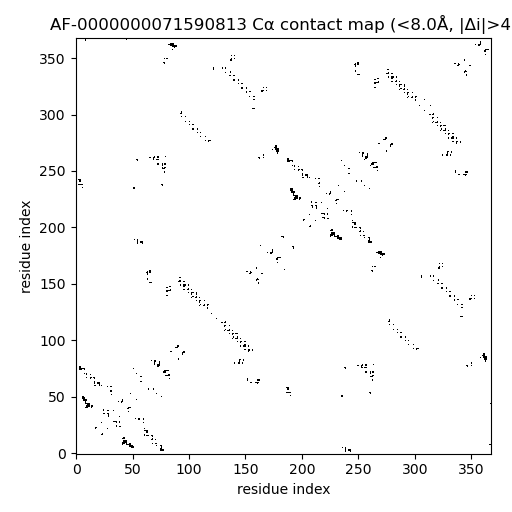4 -14.492 1 98.56 105 SER A N 1
ATOM 801 C CA . SER A 1 105 ? 11.703 7.395 -15.711 1 98.56 105 SER A CA 1
ATOM 802 C C . SER A 1 105 ? 12.562 6.137 -15.641 1 98.56 105 SER A C 1
ATOM 804 O O . SER A 1 105 ? 12.672 5.391 -16.609 1 98.56 105 SER A O 1
ATOM 806 N N . GLN A 1 106 ? 13.172 5.883 -14.523 1 98.75 106 GLN A N 1
ATOM 807 C CA . GLN A 1 106 ? 13.992 4.691 -14.328 1 98.75 106 GLN A CA 1
ATOM 808 C C . GLN A 1 106 ? 13.141 3.424 -14.383 1 98.75 106 GLN A C 1
ATOM 810 O O . GLN A 1 106 ? 13.555 2.416 -14.953 1 98.75 106 GLN A O 1
ATOM 815 N N . ALA A 1 107 ? 11.953 3.51 -13.75 1 98.88 107 ALA A N 1
ATOM 816 C CA . ALA A 1 107 ? 11.039 2.371 -13.812 1 98.88 107 ALA A CA 1
ATOM 817 C C . ALA A 1 107 ? 10.617 2.09 -15.258 1 98.88 107 ALA A C 1
ATOM 819 O O . ALA A 1 107 ? 10.602 0.936 -15.688 1 98.88 107 ALA A O 1
ATOM 820 N N . LEU A 1 108 ? 10.297 3.166 -16 1 98.75 108 LEU A N 1
ATOM 821 C CA . LEU A 1 108 ? 9.922 3.031 -17.406 1 98.75 108 LEU A CA 1
ATOM 822 C C . LEU A 1 108 ? 11.031 2.365 -18.203 1 98.75 108 LEU A C 1
ATOM 824 O O . LEU A 1 108 ? 10.781 1.433 -18.969 1 98.75 108 LEU A O 1
ATOM 828 N N . ALA A 1 109 ? 12.234 2.814 -18.016 1 98.62 109 ALA A N 1
ATOM 829 C CA . ALA A 1 109 ? 13.383 2.246 -18.703 1 98.62 109 ALA A CA 1
ATOM 830 C C . ALA A 1 109 ? 13.578 0.776 -18.344 1 98.62 109 ALA A C 1
ATOM 832 O O . ALA A 1 109 ? 13.82 -0.059 -19.219 1 98.62 109 ALA A O 1
ATOM 833 N N . ALA A 1 110 ? 13.484 0.421 -17.062 1 98.75 110 ALA A N 1
ATOM 834 C CA . ALA A 1 110 ? 13.664 -0.952 -16.609 1 98.75 110 ALA A CA 1
ATOM 835 C C . ALA A 1 110 ? 12.594 -1.874 -17.188 1 98.75 110 ALA A C 1
ATOM 837 O O . ALA A 1 110 ? 12.875 -3.033 -17.5 1 98.75 110 ALA A O 1
ATOM 838 N N . ILE A 1 111 ? 11.336 -1.383 -17.25 1 98.88 111 ILE A N 1
ATOM 839 C CA . ILE A 1 111 ? 10.266 -2.16 -17.859 1 98.88 111 ILE A CA 1
ATOM 840 C C . ILE A 1 111 ? 10.602 -2.443 -19.328 1 98.88 111 ILE A C 1
ATOM 842 O O . ILE A 1 111 ? 10.531 -3.592 -19.766 1 98.88 111 ILE A O 1
ATOM 846 N N . GLN A 1 112 ? 11.008 -1.417 -20.078 1 98.44 112 GLN A N 1
ATOM 847 C CA . GLN A 1 112 ? 11.344 -1.568 -21.484 1 98.44 112 GLN A CA 1
ATOM 848 C C . GLN A 1 112 ? 12.477 -2.568 -21.672 1 98.44 112 GLN A C 1
ATOM 850 O O . GLN A 1 112 ? 12.422 -3.42 -22.562 1 98.44 112 GLN A O 1
ATOM 855 N N . ASP A 1 113 ? 13.461 -2.516 -20.797 1 98.12 113 ASP A N 1
ATOM 856 C CA . ASP A 1 113 ? 14.633 -3.377 -20.891 1 98.12 113 ASP A CA 1
ATOM 857 C C . ASP A 1 113 ? 14.273 -4.832 -20.609 1 98.12 113 ASP A C 1
ATOM 859 O O . ASP A 1 113 ? 15.023 -5.746 -20.953 1 98.12 113 ASP A O 1
ATOM 863 N N . SER A 1 114 ? 13.117 -5.047 -19.953 1 98.38 114 SER A N 1
ATOM 864 C CA . SER A 1 114 ? 12.766 -6.391 -19.5 1 98.38 114 SER A CA 1
ATOM 865 C C . SER A 1 114 ? 11.742 -7.035 -20.438 1 98.38 114 SER A C 1
ATOM 867 O O . SER A 1 114 ? 11.406 -8.211 -20.281 1 98.38 114 SER A O 1
ATOM 869 N N . LEU A 1 115 ? 11.227 -6.332 -21.484 1 97.94 115 LEU A N 1
ATOM 870 C CA . LEU A 1 115 ? 10.117 -6.797 -22.312 1 97.94 115 LEU A CA 1
ATOM 871 C C . LEU A 1 115 ? 10.477 -8.094 -23.031 1 97.94 115 LEU A C 1
ATOM 873 O O . LEU A 1 115 ? 9.625 -8.977 -23.188 1 97.94 115 LEU A O 1
ATOM 877 N N . ASP A 1 116 ? 11.672 -8.234 -23.422 1 97.12 116 ASP A N 1
ATOM 878 C CA . ASP A 1 116 ? 12.07 -9.445 -24.141 1 97.12 116 ASP A CA 1
ATOM 879 C C . ASP A 1 116 ? 11.961 -10.68 -23.234 1 97.12 116 ASP A C 1
ATOM 881 O O . ASP A 1 116 ? 11.43 -11.711 -23.656 1 97.12 116 ASP A O 1
ATOM 885 N N . GLU A 1 117 ? 12.469 -10.562 -21.984 1 98.06 117 GLU A N 1
ATOM 886 C CA . GLU A 1 117 ? 12.391 -11.68 -21.062 1 98.06 117 GLU A CA 1
ATOM 887 C C . GLU A 1 117 ? 10.945 -12.016 -20.719 1 98.06 117 GLU A C 1
ATOM 889 O O . GLU A 1 117 ? 10.617 -13.18 -20.469 1 98.06 117 GLU A O 1
ATOM 894 N N . LEU A 1 118 ? 10.023 -11.023 -20.797 1 97.62 118 LEU A N 1
ATOM 895 C CA . LEU A 1 118 ? 8.625 -11.234 -20.438 1 97.62 118 LEU A CA 1
ATOM 896 C C . LEU A 1 118 ? 7.895 -11.984 -21.547 1 97.62 118 LEU A C 1
ATOM 898 O O . LEU A 1 118 ? 6.762 -12.438 -21.359 1 97.62 118 LEU A O 1
ATOM 902 N N . THR A 1 119 ? 8.531 -12.203 -22.688 1 96.62 119 THR A N 1
ATOM 903 C CA . THR A 1 119 ? 7.934 -12.945 -23.797 1 96.62 119 THR A CA 1
ATOM 904 C C . THR A 1 119 ? 8.367 -14.406 -23.766 1 96.62 119 THR A C 1
ATOM 906 O O . THR A 1 119 ? 7.867 -15.227 -24.547 1 96.62 119 THR A O 1
ATOM 909 N N . ILE A 1 120 ? 9.32 -14.766 -22.891 1 97.25 120 ILE A N 1
ATOM 910 C CA . ILE A 1 120 ? 9.844 -16.125 -22.828 1 97.25 120 ILE A CA 1
ATOM 911 C C . ILE A 1 120 ? 8.938 -17 -21.969 1 97.25 120 ILE A C 1
ATOM 913 O O . ILE A 1 120 ? 8.594 -16.625 -20.844 1 97.25 120 ILE A O 1
ATOM 917 N N . PRO A 1 121 ? 8.523 -18.188 -22.516 1 94.19 121 PRO A N 1
ATOM 918 C CA . PRO A 1 121 ? 7.766 -19.125 -21.672 1 94.19 121 PRO A CA 1
ATOM 919 C C . PRO A 1 121 ? 8.531 -19.547 -20.422 1 94.19 121 PRO A C 1
ATOM 921 O O . PRO A 1 121 ? 9.75 -19.703 -20.469 1 94.19 121 PRO A O 1
ATOM 924 N N . LYS A 1 122 ? 7.809 -19.688 -19.375 1 92.12 122 LYS A N 1
ATOM 925 C CA . LYS A 1 122 ? 8.391 -19.969 -18.062 1 92.12 122 LYS A CA 1
ATOM 926 C C . LYS A 1 122 ? 9.328 -21.172 -18.125 1 92.12 122 LYS A C 1
ATOM 928 O O . LYS A 1 122 ? 10.414 -21.141 -17.531 1 92.12 122 LYS A O 1
ATOM 933 N N . GLU A 1 123 ? 9.039 -22.25 -18.844 1 94.5 123 GLU A N 1
ATOM 934 C CA . GLU A 1 123 ? 9.789 -23.5 -18.922 1 94.5 123 GLU A CA 1
ATOM 935 C C . GLU A 1 123 ? 11.109 -23.312 -19.656 1 94.5 123 GLU A C 1
ATOM 937 O O . GLU A 1 123 ? 12.008 -24.141 -19.562 1 94.5 123 GLU A O 1
ATOM 942 N N . ASP A 1 124 ? 11.289 -22.172 -20.359 1 96.12 124 ASP A N 1
ATOM 943 C CA . ASP A 1 124 ? 12.461 -21.953 -21.188 1 96.12 124 ASP A CA 1
ATOM 944 C C . ASP A 1 124 ? 13.383 -20.906 -20.578 1 96.12 124 ASP A C 1
ATOM 946 O O . ASP A 1 124 ? 14.414 -20.547 -21.172 1 96.12 124 ASP A O 1
ATOM 950 N N . LEU A 1 125 ? 12.938 -20.453 -19.438 1 96.56 125 LEU A N 1
ATOM 951 C CA . LEU A 1 125 ? 13.758 -19.438 -18.797 1 96.56 125 LEU A CA 1
ATOM 952 C C . LEU A 1 125 ? 15.094 -20.016 -18.328 1 96.56 125 LEU A C 1
ATOM 954 O O . LEU A 1 125 ? 15.133 -21.109 -17.781 1 96.56 125 LEU A O 1
ATOM 958 N N . LYS A 1 126 ? 16.25 -19.203 -18.672 1 97.06 126 LYS A N 1
ATOM 959 C CA . LYS A 1 126 ? 17.609 -19.5 -18.234 1 97.06 126 LYS A CA 1
ATOM 960 C C . LYS A 1 126 ? 18.062 -18.531 -17.156 1 97.06 126 LYS A C 1
ATOM 962 O O . LYS A 1 126 ? 17.469 -17.453 -16.984 1 97.06 126 LYS A O 1
ATOM 967 N N . PRO A 1 127 ? 18.984 -18.875 -16.375 1 94.31 127 PRO A N 1
ATOM 968 C CA . PRO A 1 127 ? 19.438 -18.062 -15.25 1 94.31 127 PRO A CA 1
ATOM 969 C C . PRO A 1 127 ? 19.719 -16.609 -15.641 1 94.31 127 PRO A C 1
ATOM 971 O O . PRO A 1 127 ? 19.391 -15.688 -14.883 1 94.31 127 PRO A O 1
ATOM 974 N N . ASN A 1 128 ? 20.234 -16.328 -16.844 1 95.5 128 ASN A N 1
ATOM 975 C CA . ASN A 1 128 ? 20.578 -14.969 -17.266 1 95.5 128 ASN A CA 1
ATOM 976 C C . ASN A 1 128 ? 19.328 -14.164 -17.609 1 95.5 128 ASN A C 1
ATOM 978 O O . ASN A 1 128 ? 19.391 -12.938 -17.734 1 95.5 128 ASN A O 1
ATOM 982 N N . ASP A 1 129 ? 18.219 -14.867 -17.734 1 97.38 129 ASP A N 1
ATOM 983 C CA . ASP A 1 129 ? 16.969 -14.203 -18.109 1 97.38 129 ASP A CA 1
ATOM 984 C C . ASP A 1 129 ? 16.328 -13.547 -16.891 1 97.38 129 ASP A C 1
ATOM 986 O O . ASP A 1 129 ? 15.32 -12.852 -17.016 1 97.38 129 ASP A O 1
ATOM 990 N N . PHE A 1 130 ? 16.953 -13.633 -15.742 1 97.5 130 PHE A N 1
ATOM 991 C CA . PHE A 1 130 ? 16.312 -13.172 -14.508 1 97.5 130 PHE A CA 1
ATOM 992 C C . PHE A 1 130 ? 16.844 -11.789 -14.125 1 97.5 130 PHE A C 1
ATOM 994 O O . PHE A 1 130 ? 16.219 -11.102 -13.312 1 97.5 130 PHE A O 1
ATOM 1001 N N . ASP A 1 131 ? 17.922 -11.297 -14.68 1 97.56 131 ASP A N 1
ATOM 1002 C CA . ASP A 1 131 ? 18.578 -10.062 -14.242 1 97.56 131 ASP A CA 1
ATOM 1003 C C . ASP A 1 131 ? 17.703 -8.852 -14.516 1 97.56 131 ASP A C 1
ATOM 1005 O O . ASP A 1 131 ? 17.422 -8.055 -13.609 1 97.56 131 ASP A O 1
ATOM 1009 N N . ASP A 1 132 ? 17.219 -8.711 -15.758 1 98.31 132 ASP A N 1
ATOM 1010 C CA . ASP A 1 132 ? 16.406 -7.559 -16.141 1 98.31 132 ASP A CA 1
ATOM 1011 C C . ASP A 1 132 ? 15.078 -7.547 -15.375 1 98.31 132 ASP A C 1
ATOM 1013 O O . ASP A 1 132 ? 14.68 -6.516 -14.828 1 98.31 132 ASP A O 1
ATOM 1017 N N . PRO A 1 133 ? 14.406 -8.68 -15.281 1 98.5 133 PRO A N 1
ATOM 1018 C CA . PRO A 1 133 ? 13.172 -8.703 -14.492 1 98.5 133 PRO A CA 1
ATOM 1019 C C . PRO A 1 133 ? 13.398 -8.359 -13.023 1 98.5 133 PRO A C 1
ATOM 1021 O O . PRO A 1 133 ? 12.57 -7.68 -12.406 1 98.5 133 PRO A O 1
ATOM 1024 N N . LYS A 1 134 ? 14.469 -8.82 -12.43 1 98.44 134 LYS A N 1
ATOM 1025 C CA . LYS A 1 134 ? 14.781 -8.461 -11.047 1 98.44 134 LYS A CA 1
ATOM 1026 C C . LYS A 1 134 ? 15.023 -6.957 -10.922 1 98.44 134 LYS A C 1
ATOM 1028 O O . LYS A 1 134 ? 14.555 -6.328 -9.969 1 98.44 134 LYS A O 1
ATOM 1033 N N . LYS A 1 135 ? 15.758 -6.375 -11.883 1 98.56 135 LYS A N 1
ATOM 1034 C CA . LYS A 1 135 ? 15.969 -4.93 -11.914 1 98.56 135 LYS A CA 1
ATOM 1035 C C . LYS A 1 135 ? 14.648 -4.184 -12.094 1 98.56 135 LYS A C 1
ATOM 1037 O O . LYS A 1 135 ? 14.43 -3.139 -11.477 1 98.56 135 LYS A O 1
ATOM 1042 N N . LEU A 1 136 ? 13.82 -4.715 -12.953 1 98.88 136 LEU A N 1
ATOM 1043 C CA . LEU A 1 136 ? 12.484 -4.156 -13.148 1 98.88 136 LEU A CA 1
ATOM 1044 C C . LEU A 1 136 ? 11.727 -4.094 -11.82 1 98.88 136 LEU A C 1
ATOM 1046 O O . LEU A 1 136 ? 11.164 -3.053 -11.477 1 98.88 136 LEU A O 1
ATOM 1050 N N . VAL A 1 137 ? 11.688 -5.156 -11.086 1 98.88 137 VAL A N 1
ATOM 1051 C CA . VAL A 1 137 ? 10.984 -5.215 -9.805 1 98.88 137 VAL A CA 1
ATOM 1052 C C . VAL A 1 137 ? 11.562 -4.176 -8.852 1 98.88 137 VAL A C 1
ATOM 1054 O O . VAL A 1 137 ? 10.82 -3.428 -8.211 1 98.88 137 VAL A O 1
ATOM 1057 N N . ALA A 1 138 ? 12.883 -4.051 -8.789 1 98.75 138 ALA A N 1
ATOM 1058 C CA . ALA A 1 138 ? 13.562 -3.111 -7.895 1 98.75 138 ALA A CA 1
ATOM 1059 C C . ALA A 1 138 ? 13.203 -1.67 -8.242 1 98.75 138 ALA A C 1
ATOM 1061 O O . ALA A 1 138 ? 12.789 -0.899 -7.371 1 98.75 138 ALA A O 1
ATOM 1062 N N . GLU A 1 139 ? 13.336 -1.283 -9.57 1 98.88 139 GLU A N 1
ATOM 1063 C CA . GLU A 1 139 ? 13.055 0.079 -10.008 1 98.88 139 GLU A CA 1
ATOM 1064 C C . GLU A 1 139 ? 11.57 0.411 -9.859 1 98.88 139 GLU A C 1
ATOM 1066 O O . GLU A 1 139 ? 11.211 1.555 -9.57 1 98.88 139 GLU A O 1
ATOM 1071 N N . CYS A 1 140 ? 10.711 -0.603 -10.062 1 98.94 140 CYS A N 1
ATOM 1072 C CA . CYS A 1 140 ? 9.281 -0.388 -9.891 1 98.94 140 CYS A CA 1
ATOM 1073 C C . CYS A 1 140 ? 8.938 -0.168 -8.414 1 98.94 140 CYS A C 1
ATOM 1075 O O . CYS A 1 140 ? 8.07 0.645 -8.094 1 98.94 140 CYS A O 1
ATOM 1077 N N . PHE A 1 141 ? 9.586 -0.815 -7.5 1 98.88 141 PHE A N 1
ATOM 1078 C CA . PHE A 1 141 ? 9.383 -0.559 -6.078 1 98.88 141 PHE A CA 1
ATOM 1079 C C . PHE A 1 141 ? 9.82 0.856 -5.715 1 98.88 141 PHE A C 1
ATOM 1081 O O . PHE A 1 141 ? 9.172 1.518 -4.898 1 98.88 141 PHE A O 1
ATOM 1088 N N . ASP A 1 142 ? 10.945 1.31 -6.285 1 98.88 142 ASP A N 1
ATOM 1089 C CA . ASP A 1 142 ? 11.344 2.697 -6.062 1 98.88 142 ASP A CA 1
ATOM 1090 C C . ASP A 1 142 ? 10.242 3.66 -6.496 1 98.88 142 ASP A C 1
ATOM 1092 O O . ASP A 1 142 ? 9.891 4.586 -5.762 1 98.88 142 ASP A O 1
ATOM 1096 N N . ALA A 1 143 ? 9.734 3.436 -7.691 1 98.94 143 ALA A N 1
ATOM 1097 C CA . ALA A 1 143 ? 8.672 4.289 -8.219 1 98.94 143 ALA A CA 1
ATOM 1098 C C . ALA A 1 143 ? 7.438 4.234 -7.328 1 98.94 143 ALA A C 1
ATOM 1100 O O . ALA A 1 143 ? 6.828 5.27 -7.035 1 98.94 143 ALA A O 1
ATOM 1101 N N . VAL A 1 144 ? 7.008 2.992 -6.852 1 98.88 144 VAL A N 1
ATOM 1102 C CA . VAL A 1 144 ? 5.844 2.832 -5.988 1 98.88 144 VAL A CA 1
ATOM 1103 C C . VAL A 1 144 ? 6.07 3.578 -4.676 1 98.88 144 VAL A C 1
ATOM 1105 O O . VAL A 1 144 ? 5.172 4.266 -4.184 1 98.88 144 VAL A O 1
ATOM 1108 N N . LEU A 1 145 ? 7.277 3.467 -4.082 1 98.75 145 LEU A N 1
ATOM 1109 C CA . LEU A 1 145 ? 7.598 4.164 -2.84 1 98.75 145 LEU A CA 1
ATOM 1110 C C . LEU A 1 145 ? 7.352 5.66 -2.979 1 98.75 145 LEU A C 1
ATOM 1112 O O . LEU A 1 145 ? 6.609 6.25 -2.189 1 98.75 145 LEU A O 1
ATOM 1116 N N . TYR A 1 146 ? 7.902 6.262 -4.008 1 98.75 146 TYR A N 1
ATOM 1117 C CA . TYR A 1 146 ? 7.844 7.711 -4.152 1 98.75 146 TYR A CA 1
ATOM 1118 C C . TYR A 1 146 ? 6.449 8.164 -4.574 1 98.75 146 TYR A C 1
ATOM 1120 O O . TYR A 1 146 ? 5.961 9.203 -4.121 1 98.75 146 TYR A O 1
ATOM 1128 N N . LEU A 1 147 ? 5.781 7.379 -5.445 1 98.88 147 LEU A N 1
ATOM 1129 C CA . LEU A 1 147 ? 4.434 7.734 -5.875 1 98.88 147 LEU A CA 1
ATOM 1130 C C . LEU A 1 147 ? 3.463 7.703 -4.703 1 98.88 147 LEU A C 1
ATOM 1132 O O . LEU A 1 147 ? 2.678 8.633 -4.516 1 98.88 147 LEU A O 1
ATOM 1136 N N . LEU A 1 148 ? 3.504 6.637 -3.92 1 98.81 148 LEU A N 1
ATOM 1137 C CA . LEU A 1 148 ? 2.59 6.496 -2.791 1 98.81 148 LEU A CA 1
ATOM 1138 C C . LEU A 1 148 ? 2.795 7.617 -1.78 1 98.81 148 LEU A C 1
ATOM 1140 O O . LEU A 1 148 ? 1.826 8.188 -1.273 1 98.81 148 LEU A O 1
ATOM 1144 N N . ASN A 1 149 ? 4.012 7.984 -1.488 1 98.81 149 ASN A N 1
ATOM 1145 C CA . ASN A 1 149 ? 4.305 9.062 -0.55 1 98.81 149 ASN A CA 1
ATOM 1146 C C . ASN A 1 149 ? 3.996 10.43 -1.154 1 98.81 149 ASN A C 1
ATOM 1148 O O . ASN A 1 149 ? 3.549 11.336 -0.451 1 98.81 149 ASN A O 1
ATOM 1152 N N . LEU A 1 150 ? 4.238 10.602 -2.463 1 98.88 150 LEU A N 1
ATOM 1153 C CA . LEU A 1 150 ? 3.826 11.836 -3.121 1 98.88 150 LEU A CA 1
ATOM 1154 C C . LEU A 1 150 ? 2.324 12.055 -2.973 1 98.88 150 LEU A C 1
ATOM 1156 O O . LEU A 1 150 ? 1.885 13.148 -2.604 1 98.88 150 LEU A O 1
ATOM 1160 N N . ILE A 1 151 ? 1.507 11.008 -3.246 1 98.88 151 ILE A N 1
ATOM 1161 C CA . ILE A 1 151 ? 0.062 11.078 -3.062 1 98.88 151 ILE A CA 1
ATOM 1162 C C . ILE A 1 151 ? -0.256 11.508 -1.633 1 98.88 151 ILE A C 1
ATOM 1164 O O . ILE A 1 151 ? -1.056 12.422 -1.416 1 98.88 151 ILE A O 1
ATOM 1168 N N . ALA A 1 152 ? 0.383 10.852 -0.655 1 98.75 152 ALA A N 1
ATOM 1169 C CA . ALA A 1 152 ? 0.121 11.125 0.756 1 98.75 152 ALA A CA 1
ATOM 1170 C C . ALA A 1 152 ? 0.453 12.57 1.11 1 98.75 152 ALA A C 1
ATOM 1172 O O . ALA A 1 152 ? -0.338 13.25 1.765 1 98.75 152 ALA A O 1
ATOM 1173 N N . TYR A 1 153 ? 1.592 13.086 0.683 1 98.5 153 TYR A N 1
ATOM 1174 C CA . TYR A 1 153 ? 2.018 14.438 1.018 1 98.5 153 TYR A CA 1
ATOM 1175 C C . TYR A 1 153 ? 1.162 15.477 0.298 1 98.5 153 TYR A C 1
ATOM 1177 O O . TYR A 1 153 ? 0.869 16.531 0.849 1 98.5 153 TYR A O 1
ATOM 1185 N N . VAL A 1 154 ? 0.782 15.211 -0.987 1 98.69 154 VAL A N 1
ATOM 1186 C CA . VAL A 1 154 ? -0.085 16.141 -1.708 1 98.69 154 VAL A CA 1
ATOM 1187 C C . VAL A 1 154 ? -1.461 16.172 -1.049 1 98.69 154 VAL A C 1
ATOM 1189 O O . VAL A 1 154 ? -2.029 17.25 -0.847 1 98.69 154 VAL A O 1
ATOM 1192 N N . CYS A 1 155 ? -2.037 14.992 -0.653 1 98.25 155 CYS A N 1
ATOM 1193 C CA . CYS A 1 155 ? -3.316 14.953 0.048 1 98.25 155 CYS A CA 1
ATOM 1194 C C . CYS A 1 155 ? -3.246 15.758 1.345 1 98.25 155 CYS A C 1
ATOM 1196 O O . CYS A 1 155 ? -4.168 16.5 1.666 1 98.25 155 CYS A O 1
ATOM 1198 N N . ARG A 1 156 ? -2.105 15.664 2.076 1 96.69 156 ARG A N 1
ATOM 1199 C CA . ARG A 1 156 ? -1.917 16.438 3.299 1 96.69 156 ARG A CA 1
ATOM 1200 C C . ARG A 1 156 ? -1.852 17.938 2.998 1 96.69 156 ARG A C 1
ATOM 1202 O O . ARG A 1 156 ? -2.518 18.734 3.656 1 96.69 156 ARG A O 1
ATOM 1209 N N . GLY A 1 157 ? -1.079 18.328 2.025 1 96.38 157 GLY A N 1
ATOM 1210 C CA . GLY A 1 157 ? -0.857 19.719 1.69 1 96.38 157 GLY A CA 1
ATOM 1211 C C . GLY A 1 157 ? -2.104 20.406 1.172 1 96.38 157 GLY A C 1
ATOM 1212 O O . GLY A 1 157 ? -2.264 21.625 1.345 1 96.38 157 GLY A O 1
ATOM 1213 N N . PHE A 1 158 ? -3.045 19.656 0.618 1 97.44 158 PHE A N 1
ATOM 1214 C CA . PHE A 1 158 ? -4.227 20.234 -0.004 1 97.44 158 PHE A CA 1
ATOM 1215 C C . PHE A 1 158 ? -5.492 19.812 0.731 1 97.44 158 PHE A C 1
ATOM 1217 O O . PHE A 1 158 ? -6.602 19.953 0.209 1 97.44 158 PHE A O 1
ATOM 1224 N N . ASP A 1 159 ? -5.309 19.125 1.954 1 95.75 159 ASP A N 1
ATOM 1225 C CA . ASP A 1 159 ? -6.395 18.734 2.844 1 95.75 159 ASP A CA 1
ATOM 1226 C C . ASP A 1 159 ? -7.387 17.828 2.125 1 95.75 159 ASP A C 1
ATOM 1228 O O . ASP A 1 159 ? -8.594 18.047 2.188 1 95.75 159 ASP A O 1
ATOM 1232 N N . LEU A 1 160 ? -6.867 16.922 1.32 1 96.31 160 LEU A N 1
ATOM 1233 C CA . LEU A 1 160 ? -7.633 15.859 0.689 1 96.31 160 LEU A CA 1
ATOM 1234 C C . LEU A 1 160 ? -7.52 14.562 1.487 1 96.31 160 LEU A C 1
ATOM 1236 O O . LEU A 1 160 ? -6.5 14.32 2.135 1 96.31 160 LEU A O 1
ATOM 1240 N N . SER A 1 161 ? -8.57 13.758 1.522 1 95.19 161 SER A N 1
ATOM 1241 C CA . SER A 1 161 ? -8.516 12.406 2.064 1 95.19 161 SER A CA 1
ATOM 1242 C C . SER A 1 161 ? -7.957 11.422 1.042 1 95.19 161 SER A C 1
ATOM 1244 O O . SER A 1 161 ? -8.555 11.211 -0.012 1 95.19 161 SER A O 1
ATOM 1246 N N . MET A 1 162 ? -6.836 10.891 1.351 1 97.12 162 MET A N 1
ATOM 1247 C CA . MET A 1 162 ? -6.223 9.914 0.454 1 97.12 162 MET A CA 1
ATOM 1248 C C . MET A 1 162 ? -7.164 8.742 0.205 1 97.12 162 MET A C 1
ATOM 1250 O O . MET A 1 162 ? -7.281 8.258 -0.924 1 97.12 162 MET A O 1
ATOM 1254 N N . GLN A 1 163 ? -7.859 8.266 1.231 1 94.88 163 GLN A N 1
ATOM 1255 C CA . GLN A 1 163 ? -8.781 7.145 1.128 1 94.88 163 GLN A CA 1
ATOM 1256 C C . GLN A 1 163 ? -9.969 7.488 0.236 1 94.88 163 GLN A C 1
ATOM 1258 O O . GLN A 1 163 ? -10.414 6.656 -0.558 1 94.88 163 GLN A O 1
ATOM 1263 N N . ASP A 1 164 ? -10.523 8.727 0.325 1 95.38 164 ASP A N 1
ATOM 1264 C CA . ASP A 1 164 ? -11.617 9.148 -0.539 1 95.38 164 ASP A CA 1
ATOM 1265 C C . ASP A 1 164 ? -11.172 9.234 -1.996 1 95.38 164 ASP A C 1
ATOM 1267 O O . ASP A 1 164 ? -11.922 8.859 -2.902 1 95.38 164 ASP A O 1
ATOM 1271 N N . GLN A 1 165 ? -9.914 9.75 -2.195 1 97.69 165 GLN A N 1
ATOM 1272 C CA . GLN A 1 165 ? -9.375 9.82 -3.549 1 97.69 165 GLN A CA 1
ATOM 1273 C C . GLN A 1 165 ? -9.227 8.43 -4.156 1 97.69 165 GLN A C 1
ATOM 1275 O O . GLN A 1 165 ? -9.531 8.219 -5.332 1 97.69 165 GLN A O 1
ATOM 1280 N N . LEU A 1 166 ? -8.773 7.5 -3.383 1 97.44 166 LEU A N 1
ATOM 1281 C CA . LEU A 1 166 ? -8.633 6.121 -3.85 1 97.44 166 LEU A CA 1
ATOM 1282 C C . LEU A 1 166 ? -10 5.516 -4.168 1 97.44 166 LEU A C 1
ATOM 1284 O O . LEU A 1 166 ? -10.164 4.879 -5.211 1 97.44 166 LEU A O 1
ATOM 1288 N N . LYS A 1 167 ? -10.977 5.691 -3.332 1 94.75 167 LYS A N 1
ATOM 1289 C CA . LYS A 1 167 ? -12.336 5.195 -3.555 1 94.75 167 LYS A CA 1
ATOM 1290 C C . LYS A 1 167 ? -12.922 5.758 -4.848 1 94.75 167 LYS A C 1
ATOM 1292 O O . LYS A 1 167 ? -13.57 5.039 -5.605 1 94.75 167 LYS A O 1
ATOM 1297 N N . GLN A 1 168 ? -12.711 7.012 -5.016 1 96.38 168 GLN A N 1
ATOM 1298 C CA . GLN A 1 168 ? -13.188 7.648 -6.242 1 96.38 168 GLN A CA 1
ATOM 1299 C C . GLN A 1 168 ? -12.516 7.043 -7.473 1 96.38 168 GLN A C 1
ATOM 1301 O O . GLN A 1 168 ? -13.18 6.785 -8.484 1 96.38 168 GLN A O 1
ATOM 1306 N N . ARG A 1 169 ? -11.227 6.863 -7.395 1 97.56 169 ARG A N 1
ATOM 1307 C CA . ARG A 1 169 ? -10.5 6.316 -8.539 1 97.56 169 ARG A CA 1
ATOM 1308 C C . ARG A 1 169 ? -10.922 4.875 -8.812 1 97.56 169 ARG A C 1
ATOM 1310 O O . ARG A 1 169 ? -10.961 4.445 -9.969 1 97.56 169 ARG A O 1
ATOM 1317 N N . MET A 1 170 ? -11.258 4.109 -7.785 1 96.62 170 MET A N 1
ATOM 1318 C CA . MET A 1 170 ? -11.719 2.73 -7.898 1 96.62 170 MET A CA 1
ATOM 1319 C C . MET A 1 170 ? -12.945 2.641 -8.797 1 96.62 170 MET A C 1
ATOM 1321 O O . MET A 1 170 ? -13.109 1.674 -9.547 1 96.62 170 MET A O 1
ATOM 1325 N N . LYS A 1 171 ? -13.82 3.607 -8.727 1 96.5 171 LYS A N 1
ATOM 1326 C CA . LYS A 1 171 ? -15 3.625 -9.586 1 96.5 171 LYS A CA 1
ATOM 1327 C C . LYS A 1 171 ? -14.617 3.578 -11.062 1 96.5 171 LYS A C 1
ATOM 1329 O O . LYS A 1 171 ? -15.258 2.889 -11.852 1 96.5 171 LYS A O 1
ATOM 1334 N N . LYS A 1 172 ? -13.57 4.305 -11.375 1 97.25 172 LYS A N 1
ATOM 1335 C CA . LYS A 1 172 ? -13.078 4.285 -12.75 1 97.25 172 LYS A CA 1
ATOM 1336 C C . LYS A 1 172 ? -12.523 2.91 -13.117 1 97.25 172 LYS A C 1
ATOM 1338 O O . LYS A 1 172 ? -12.789 2.404 -14.211 1 97.25 172 LYS A O 1
ATOM 1343 N N . TRP A 1 173 ? -11.742 2.293 -12.258 1 97.75 173 TRP A N 1
ATOM 1344 C CA . TRP A 1 173 ? -11.141 0.991 -12.523 1 97.75 173 TRP A CA 1
ATOM 1345 C C . TRP A 1 173 ? -12.211 -0.079 -12.695 1 97.75 173 TRP A C 1
ATOM 1347 O O . TRP A 1 173 ? -12.062 -1.003 -13.492 1 97.75 173 TRP A O 1
ATOM 1357 N N . PHE A 1 174 ? -13.352 0.06 -11.914 1 97.12 174 PHE A N 1
ATOM 1358 C CA . PHE A 1 174 ? -14.492 -0.833 -12.086 1 97.12 174 PHE A CA 1
ATOM 1359 C C . PHE A 1 174 ? -15.141 -0.63 -13.445 1 97.12 174 PHE A C 1
ATOM 1361 O O . PHE A 1 174 ? -15.398 -1.597 -14.164 1 97.12 174 PHE A O 1
ATOM 1368 N N . LYS A 1 175 ? -15.406 0.516 -13.789 1 96.69 175 LYS A N 1
ATOM 1369 C CA . LYS A 1 175 ? -16.047 0.864 -15.055 1 96.69 175 LYS A CA 1
ATOM 1370 C C . LYS A 1 175 ? -15.227 0.385 -16.25 1 96.69 175 LYS A C 1
ATOM 1372 O O . LYS A 1 175 ? -15.781 -0.078 -17.234 1 96.69 175 LYS A O 1
ATOM 1377 N N . ASP A 1 176 ? -13.898 0.46 -16.125 1 96.62 176 ASP A N 1
ATOM 1378 C CA . ASP A 1 176 ? -13 0.079 -17.203 1 96.62 176 ASP A CA 1
ATOM 1379 C C . ASP A 1 176 ? -12.828 -1.437 -17.266 1 96.62 176 ASP A C 1
ATOM 1381 O O . ASP A 1 176 ? -12.195 -1.957 -18.188 1 96.62 176 ASP A O 1
ATOM 1385 N N . GLY A 1 177 ? -13.344 -2.164 -16.203 1 96.62 177 GLY A N 1
ATOM 1386 C CA . GLY A 1 177 ? -13.266 -3.617 -16.188 1 96.62 177 GLY A CA 1
ATOM 1387 C C . GLY A 1 177 ? -11.898 -4.141 -15.797 1 96.62 177 GLY A C 1
ATOM 1388 O O . GLY A 1 177 ? -11.547 -5.281 -16.109 1 96.62 177 GLY A O 1
ATOM 1389 N N . VAL A 1 178 ? -11.07 -3.26 -15.141 1 96.69 178 VAL A N 1
ATOM 1390 C CA . VAL A 1 178 ? -9.711 -3.609 -14.734 1 96.69 178 VAL A CA 1
ATOM 1391 C C . VAL A 1 178 ? -9.742 -4.301 -13.375 1 96.69 178 VAL A C 1
ATOM 1393 O O . VAL A 1 178 ? -8.914 -5.172 -13.094 1 96.69 178 VAL A O 1
ATOM 1396 N N . VAL A 1 179 ? -10.695 -3.875 -12.539 1 96.56 179 VAL A N 1
ATOM 1397 C CA . VAL A 1 179 ? -10.906 -4.449 -11.219 1 96.56 179 VAL A CA 1
ATOM 1398 C C . VAL A 1 179 ? -12.344 -4.949 -11.094 1 96.56 179 VAL A C 1
ATOM 1400 O O . VAL A 1 179 ? -13.273 -4.305 -11.586 1 96.56 179 VAL A O 1
ATOM 1403 N N . LYS A 1 180 ? -12.523 -6.094 -10.398 1 93.19 180 LYS A N 1
ATOM 1404 C CA . LYS A 1 180 ? -13.859 -6.637 -10.172 1 93.19 180 LYS A CA 1
ATOM 1405 C C . LYS A 1 180 ? -14.453 -6.109 -8.867 1 93.19 180 LYS A C 1
ATOM 1407 O O . LYS A 1 180 ? -13.727 -5.848 -7.906 1 93.19 180 LYS A O 1
ATOM 1412 N N . HIS A 1 181 ? -15.758 -6.023 -8.945 1 88.19 181 HIS A N 1
ATOM 1413 C CA . HIS A 1 181 ? -16.469 -5.754 -7.699 1 88.19 181 HIS A CA 1
ATOM 1414 C C . HIS A 1 181 ? -16.422 -6.965 -6.77 1 88.19 181 HIS A C 1
ATOM 1416 O O . HIS A 1 181 ? -16.547 -8.102 -7.223 1 88.19 181 HIS A O 1
ATOM 1422 N N . ARG A 1 182 ? -16.109 -6.684 -5.574 1 81.12 182 ARG A N 1
ATOM 1423 C CA . ARG A 1 182 ? -16.062 -7.758 -4.586 1 81.12 182 ARG A CA 1
ATOM 1424 C C . ARG A 1 182 ? -17.297 -7.727 -3.682 1 81.12 182 ARG A C 1
ATOM 1426 O O . ARG A 1 182 ? -17.891 -6.664 -3.473 1 81.12 182 ARG A O 1
ATOM 1433 N N . LYS A 1 183 ? -17.547 -9.023 -3.305 1 74.38 183 LYS A N 1
ATOM 1434 C CA . LYS A 1 183 ? -18.609 -9.148 -2.314 1 74.38 183 LYS A CA 1
ATOM 1435 C C . LYS A 1 183 ? -18.266 -8.383 -1.041 1 74.38 183 LYS A C 1
ATOM 1437 O O . LYS A 1 183 ? -17.125 -8.406 -0.577 1 74.38 183 LYS A O 1
ATOM 1442 N N . GLU A 1 184 ? -19.078 -7.398 -0.538 1 69.44 184 GLU A N 1
ATOM 1443 C CA . GLU A 1 184 ? -18.859 -6.641 0.691 1 69.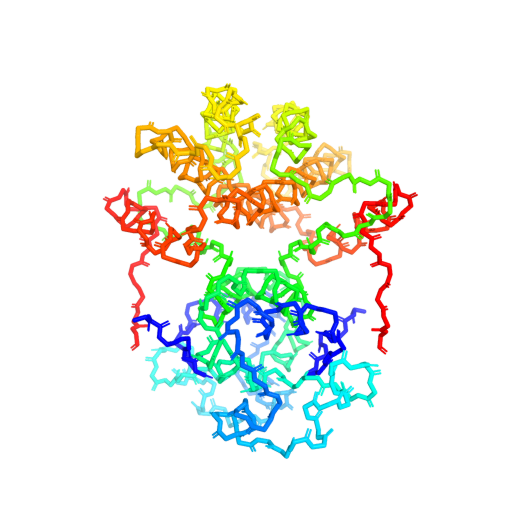44 184 GLU A CA 1
ATOM 1444 C C . GLU A 1 184 ? -19.266 -7.449 1.918 1 69.44 184 GLU A C 1
ATOM 1446 O O . GLU A 1 184 ? -20.156 -8.297 1.841 1 69.44 184 GLU A O 1
ATOM 1451 N N . MET B 1 1 ? -17.938 7.168 5.168 1 30.88 1 MET B N 1
ATOM 1452 C CA . MET B 1 1 ? -16.516 6.871 5.305 1 30.88 1 MET B CA 1
ATOM 1453 C C . MET B 1 1 ? -16.281 5.367 5.336 1 30.88 1 MET B C 1
ATOM 1455 O O . MET B 1 1 ? -16.891 4.652 6.137 1 30.88 1 MET B O 1
ATOM 1459 N N . SER B 1 2 ? -16.141 4.715 4.371 1 39.16 2 SER B N 1
ATOM 1460 C CA . SER B 1 2 ? -16.156 3.256 4.328 1 39.16 2 SER B CA 1
ATOM 1461 C C . SER B 1 2 ? -15.281 2.66 5.426 1 39.16 2 SER B C 1
ATOM 1463 O O . SER B 1 2 ? -14.086 2.938 5.488 1 39.16 2 SER B O 1
ATOM 1465 N N . THR B 1 3 ? -15.961 2.367 6.609 1 47.53 3 THR B N 1
ATOM 1466 C CA . THR B 1 3 ? -15.375 1.71 7.773 1 47.53 3 THR B CA 1
ATOM 1467 C C . THR B 1 3 ? -14.547 0.497 7.348 1 47.53 3 THR B C 1
ATOM 1469 O O . THR B 1 3 ? -15.031 -0.357 6.602 1 47.53 3 THR B O 1
ATOM 1472 N N . GLN B 1 4 ? -13.367 0.724 7.336 1 63.16 4 GLN B N 1
ATOM 1473 C CA . GLN B 1 4 ? -12.531 -0.448 7.086 1 63.16 4 GLN B CA 1
ATOM 1474 C C . GLN B 1 4 ? -12.961 -1.623 7.961 1 63.16 4 GLN B C 1
ATOM 1476 O O . GLN B 1 4 ? -13.188 -1.46 9.164 1 63.16 4 GLN B O 1
ATOM 1481 N N . SER B 1 5 ? -13.469 -2.719 7.348 1 74.5 5 SER B N 1
ATOM 1482 C CA . SER B 1 5 ? -14.016 -3.912 7.988 1 74.5 5 SER B CA 1
ATOM 1483 C C . SER B 1 5 ? -12.922 -4.742 8.641 1 74.5 5 SER B C 1
ATOM 1485 O O . SER B 1 5 ? -11.766 -4.695 8.219 1 74.5 5 SER B O 1
ATOM 1487 N N . SER B 1 6 ? -13.266 -5.195 9.758 1 88.5 6 SER B N 1
ATOM 1488 C CA . SER B 1 6 ? -12.367 -6.094 10.477 1 88.5 6 SER B CA 1
ATOM 1489 C C . SER B 1 6 ? -12.352 -7.48 9.852 1 88.5 6 SER B C 1
ATOM 1491 O O . SER B 1 6 ? -11.594 -8.352 10.273 1 88.5 6 SER B O 1
ATOM 1493 N N . SER B 1 7 ? -13.227 -7.656 8.883 1 92.19 7 SER B N 1
ATOM 1494 C CA . SER B 1 7 ? -13.242 -8.922 8.156 1 92.19 7 SER B CA 1
ATOM 1495 C C . SER B 1 7 ? -13.617 -8.719 6.691 1 92.19 7 SER B C 1
ATOM 1497 O O . SER B 1 7 ? -14.289 -7.742 6.348 1 92.19 7 SER B O 1
ATOM 1499 N N . VAL B 1 8 ? -13.148 -9.609 5.84 1 94.25 8 VAL B N 1
ATOM 1500 C CA . VAL B 1 8 ? -13.367 -9.445 4.406 1 94.25 8 VAL B CA 1
ATOM 1501 C C . VAL B 1 8 ? -13.539 -10.812 3.746 1 94.25 8 VAL B C 1
ATOM 1503 O O . VAL B 1 8 ? -13.133 -11.828 4.305 1 94.25 8 VAL B O 1
ATOM 1506 N N . PHE B 1 9 ? -14.25 -10.852 2.555 1 95.5 9 PHE B N 1
ATOM 1507 C CA . PHE B 1 9 ? -14.234 -12.008 1.664 1 95.5 9 PHE B CA 1
ATOM 1508 C C . PHE B 1 9 ? -13.016 -11.961 0.744 1 95.5 9 PHE B C 1
ATOM 1510 O O . PHE B 1 9 ? -12.758 -10.938 0.104 1 95.5 9 PHE B O 1
ATOM 1517 N N . ALA B 1 10 ? -12.211 -13 0.754 1 96.06 10 ALA B N 1
ATOM 1518 C CA . ALA B 1 10 ? -11.023 -13.078 -0.099 1 96.06 10 ALA B CA 1
ATOM 1519 C C . ALA B 1 10 ? -10.805 -14.5 -0.602 1 96.06 10 ALA B C 1
ATOM 1521 O O . ALA B 1 10 ? -9.672 -14.977 -0.657 1 96.06 10 ALA B O 1
ATOM 1522 N N . GLY B 1 11 ? -11.961 -15.117 -0.926 1 96.38 11 GLY B N 1
ATOM 1523 C CA . GLY B 1 11 ? -11.945 -16.531 -1.266 1 96.38 11 GLY B CA 1
ATOM 1524 C C . GLY B 1 11 ? -11.094 -16.844 -2.484 1 96.38 11 GLY B C 1
ATOM 1525 O O . GLY B 1 11 ? -10.328 -17.812 -2.488 1 96.38 11 GLY B O 1
ATOM 1526 N N . SER B 1 12 ? -11.18 -16.016 -3.52 1 95.06 12 SER B N 1
ATOM 1527 C CA . SER B 1 12 ? -10.469 -16.25 -4.77 1 95.06 12 SER B CA 1
ATOM 1528 C C . SER B 1 12 ? -8.953 -16.188 -4.566 1 95.06 12 SER B C 1
ATOM 1530 O O . SER B 1 12 ? -8.227 -17.094 -4.984 1 95.06 12 SER B O 1
ATOM 1532 N N . THR B 1 13 ? -8.453 -15.195 -3.881 1 96.62 13 THR B N 1
ATOM 1533 C CA . THR B 1 13 ? -7.016 -15.047 -3.678 1 96.62 13 THR B CA 1
ATOM 1534 C C . THR B 1 13 ? -6.512 -16.062 -2.648 1 96.62 13 THR B C 1
ATOM 1536 O O . THR B 1 13 ? -5.379 -16.531 -2.738 1 96.62 13 THR B O 1
ATOM 1539 N N . LEU B 1 14 ? -7.422 -16.422 -1.668 1 97.5 14 LEU B N 1
ATOM 1540 C CA . LEU B 1 14 ? -7.055 -17.484 -0.723 1 97.5 14 LEU B CA 1
ATOM 1541 C C . LEU B 1 14 ? -6.863 -18.812 -1.438 1 97.5 14 LEU B C 1
ATOM 1543 O O . LEU B 1 14 ? -5.871 -19.5 -1.206 1 97.5 14 LEU B O 1
ATOM 1547 N N . THR B 1 15 ? -7.77 -19.141 -2.3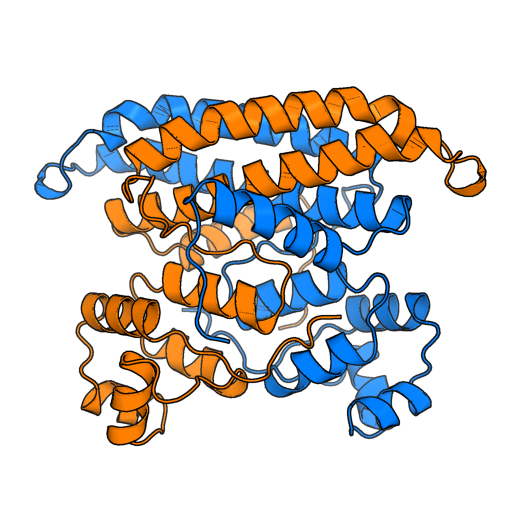12 1 97.88 15 THR B N 1
ATOM 1548 C CA . THR B 1 15 ? -7.672 -20.391 -3.076 1 97.88 15 THR B CA 1
ATOM 1549 C C . THR B 1 15 ? -6.414 -20.391 -3.939 1 97.88 15 THR B C 1
ATOM 1551 O O . THR B 1 15 ? -5.691 -21.391 -3.984 1 97.88 15 THR B O 1
ATOM 1554 N N . ASP B 1 16 ? -6.176 -19.312 -4.582 1 97.38 16 ASP B N 1
ATOM 1555 C CA . ASP B 1 16 ? -5 -19.172 -5.438 1 97.38 16 ASP B CA 1
ATOM 1556 C C . ASP B 1 16 ? -3.715 -19.406 -4.648 1 97.38 16 ASP B C 1
ATOM 1558 O O . ASP B 1 16 ? -2.863 -20.203 -5.066 1 97.38 16 ASP B O 1
ATOM 1562 N N . VAL B 1 17 ? -3.533 -18.766 -3.465 1 97.81 17 VAL B N 1
ATOM 1563 C CA . VAL B 1 17 ? -2.301 -18.859 -2.688 1 97.81 17 VAL B CA 1
ATOM 1564 C C . VAL B 1 17 ? -2.176 -20.25 -2.08 1 97.81 17 VAL B C 1
ATOM 1566 O O . VAL B 1 17 ? -1.07 -20.781 -1.954 1 97.81 17 VAL B O 1
ATOM 1569 N N . MET B 1 18 ? -3.314 -20.875 -1.694 1 98.19 18 MET B N 1
ATOM 1570 C CA . MET B 1 18 ? -3.268 -22.25 -1.21 1 98.19 18 MET B CA 1
ATOM 1571 C C . MET B 1 18 ? -2.736 -23.188 -2.289 1 98.19 18 MET B C 1
ATOM 1573 O O . MET B 1 18 ? -1.907 -24.062 -2.01 1 98.19 18 MET B O 1
ATOM 1577 N N . ASN B 1 19 ? -3.154 -23.016 -3.504 1 97.75 19 ASN B N 1
ATOM 1578 C CA . ASN B 1 19 ? -2.719 -23.844 -4.621 1 97.75 19 ASN B CA 1
ATOM 1579 C C . ASN B 1 19 ? -1.225 -23.688 -4.887 1 97.75 19 ASN B C 1
ATOM 1581 O O . ASN B 1 19 ? -0.516 -24.672 -5.086 1 97.75 19 ASN B O 1
ATOM 1585 N N . HIS B 1 20 ? -0.698 -22.5 -4.793 1 97 20 HIS B N 1
ATOM 1586 C CA . HIS B 1 20 ? 0.709 -22.234 -5.07 1 97 20 HIS B CA 1
ATOM 1587 C C . HIS B 1 20 ? 1.598 -22.75 -3.943 1 97 20 HIS B C 1
ATOM 1589 O O . HIS B 1 20 ? 2.807 -22.922 -4.125 1 97 20 HIS B O 1
ATOM 1595 N N . ASN B 1 21 ? 1.067 -22.906 -2.732 1 97.56 21 ASN B N 1
ATOM 1596 C CA . ASN B 1 21 ? 1.803 -23.453 -1.596 1 97.56 21 ASN B CA 1
ATOM 1597 C C . ASN B 1 21 ? 1.549 -24.938 -1.426 1 97.56 21 ASN B C 1
ATOM 1599 O O . ASN B 1 21 ? 2.131 -25.578 -0.545 1 97.56 21 ASN B O 1
ATOM 1603 N N . SER B 1 22 ? 0.646 -25.516 -2.291 1 97.31 22 SER B N 1
ATOM 1604 C CA . SER B 1 22 ? 0.238 -26.906 -2.191 1 97.31 22 SER B CA 1
ATOM 1605 C C . SER B 1 22 ? -0.231 -27.25 -0.78 1 97.31 22 SER B C 1
ATOM 1607 O O . SER B 1 22 ? 0.179 -28.266 -0.211 1 97.31 22 SER B O 1
ATOM 1609 N N . VAL B 1 23 ? -0.979 -26.375 -0.212 1 97.5 23 VAL B N 1
ATOM 1610 C CA . VAL B 1 23 ? -1.519 -26.562 1.131 1 97.5 23 VAL B CA 1
ATOM 1611 C C . VAL B 1 23 ? -3.02 -26.828 1.052 1 97.5 23 VAL B C 1
ATOM 1613 O O . VAL B 1 23 ? -3.777 -26.016 0.513 1 97.5 23 VAL B O 1
ATOM 1616 N N . ALA B 1 24 ? -3.418 -27.969 1.498 1 97 24 ALA B N 1
ATOM 1617 C CA . ALA B 1 24 ? -4.828 -28.328 1.575 1 97 24 ALA B CA 1
ATOM 1618 C C . ALA B 1 24 ? -5.504 -27.672 2.77 1 97 24 ALA B C 1
ATOM 1620 O O . ALA B 1 24 ? -4.832 -27.188 3.682 1 97 24 ALA B O 1
ATOM 1621 N N . PRO B 1 25 ? -6.793 -27.578 2.703 1 96.69 25 PRO B N 1
ATOM 1622 C CA . PRO B 1 25 ? -7.535 -26.938 3.791 1 96.69 25 PRO B CA 1
ATOM 1623 C C . PRO B 1 25 ? -7.199 -27.516 5.16 1 96.69 25 PRO B C 1
ATOM 1625 O O . PRO B 1 25 ? -7.047 -26.781 6.133 1 96.69 25 PRO B O 1
ATOM 1628 N N . ILE B 1 26 ? -7.117 -28.812 5.258 1 96.19 26 ILE B N 1
ATOM 1629 C CA . ILE B 1 26 ? -6.836 -29.484 6.523 1 96.19 26 ILE B CA 1
ATOM 1630 C C . ILE B 1 26 ? -5.473 -29.031 7.051 1 96.19 26 ILE B C 1
ATOM 1632 O O . ILE B 1 26 ? -5.316 -28.781 8.242 1 96.19 26 ILE B O 1
ATOM 1636 N N . GLU B 1 27 ? -4.484 -28.969 6.25 1 97.25 27 GLU B N 1
ATOM 1637 C CA . GLU B 1 27 ? -3.145 -28.531 6.633 1 97.25 27 GLU B CA 1
ATOM 1638 C C . GLU B 1 27 ? -3.141 -27.062 7.055 1 97.25 27 GLU B C 1
ATOM 1640 O O . GLU B 1 27 ? -2.512 -26.703 8.055 1 97.25 27 GLU B O 1
ATOM 1645 N N . LEU B 1 28 ? -3.816 -26.234 6.242 1 97.75 28 LEU B N 1
ATOM 1646 C CA . LEU B 1 28 ? -3.902 -24.812 6.586 1 97.75 28 LEU B CA 1
ATOM 1647 C C . LEU B 1 28 ? -4.574 -24.625 7.941 1 97.75 28 LEU B C 1
ATOM 1649 O O . LEU B 1 28 ? -4.152 -23.781 8.734 1 97.75 28 LEU B O 1
ATOM 1653 N N . SER B 1 29 ? -5.641 -25.344 8.164 1 96.25 29 SER B N 1
ATOM 1654 C CA . SER B 1 29 ? -6.328 -25.312 9.453 1 96.25 29 SER B CA 1
ATOM 1655 C C . SER B 1 29 ? -5.348 -25.516 10.602 1 96.25 29 SER B C 1
ATOM 1657 O O . SER B 1 29 ? -5.383 -24.766 11.586 1 96.25 29 SER B O 1
ATOM 1659 N N . GLY B 1 30 ? -4.504 -26.438 10.523 1 95.25 30 GLY B N 1
ATOM 1660 C CA . GLY B 1 30 ? -3.504 -26.688 11.547 1 95.25 30 GLY B CA 1
ATOM 1661 C C . GLY B 1 30 ? -2.516 -25.547 11.719 1 95.25 30 GLY B C 1
ATOM 1662 O O . GLY B 1 30 ? -2.111 -25.234 12.844 1 95.25 30 GLY B O 1
ATOM 1663 N N . LYS B 1 31 ? -2.197 -24.922 10.711 1 94.19 31 LYS B N 1
ATOM 1664 C CA . LYS B 1 31 ? -1.184 -23.875 10.734 1 94.19 31 LYS B CA 1
ATOM 1665 C C . LYS B 1 31 ? -1.75 -22.562 11.297 1 94.19 31 LYS B C 1
ATOM 1667 O O . LYS B 1 31 ? -1.039 -21.812 11.961 1 94.19 31 LYS B O 1
ATOM 1672 N N . VAL B 1 32 ? -3.078 -22.281 11 1 94.94 32 VAL B N 1
ATOM 1673 C CA . VAL B 1 32 ? -3.625 -20.984 11.344 1 94.94 32 VAL B CA 1
ATOM 1674 C C . VAL B 1 32 ? -4.52 -21.094 12.578 1 94.94 32 VAL B C 1
ATOM 1676 O O . VAL B 1 32 ? -4.898 -20.094 13.172 1 94.94 32 VAL B O 1
ATOM 1679 N N . GLY B 1 33 ? -4.957 -22.297 12.898 1 92.62 33 GLY B N 1
ATOM 1680 C CA . GLY B 1 33 ? -5.746 -22.516 14.102 1 92.62 33 GLY B CA 1
ATOM 1681 C C . GLY B 1 33 ? -7.238 -22.359 13.875 1 92.62 33 GLY B C 1
ATOM 1682 O O . GLY B 1 33 ? -7.973 -21.984 14.789 1 92.62 33 GLY B O 1
ATOM 1683 N N . TYR B 1 34 ? -7.699 -22.547 12.688 1 95.25 34 TYR B N 1
ATOM 1684 C CA . TYR B 1 34 ? -9.117 -22.516 12.359 1 95.25 34 TYR B CA 1
ATOM 1685 C C . TYR B 1 34 ? -9.625 -23.891 11.961 1 95.25 34 TYR B C 1
ATOM 1687 O O . TYR B 1 34 ? -8.828 -24.797 11.656 1 95.25 34 TYR B O 1
ATOM 1695 N N . SER B 1 35 ? -10.867 -24.062 12 1 97 35 SER B N 1
ATOM 1696 C CA . SER B 1 35 ? -11.445 -25.328 11.562 1 97 35 SER B CA 1
ATOM 1697 C C . SER B 1 35 ? -11.344 -25.484 10.055 1 97 35 SER B C 1
ATOM 1699 O O . SER B 1 35 ? -11.375 -24.5 9.32 1 97 35 SER B O 1
ATOM 1701 N N . VAL B 1 36 ? -11.25 -26.656 9.609 1 96.81 36 VAL B N 1
ATOM 1702 C CA . VAL B 1 36 ? -11.219 -26.969 8.188 1 96.81 36 VAL B CA 1
ATOM 1703 C C . VAL B 1 36 ? -12.469 -26.438 7.508 1 96.81 36 VAL B C 1
ATOM 1705 O O . V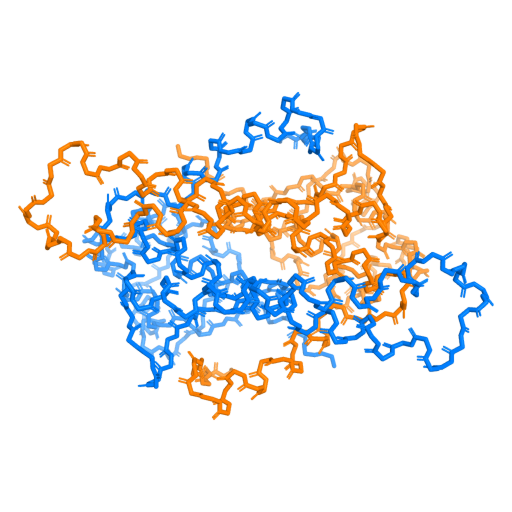AL B 1 36 ? -12.398 -25.891 6.398 1 96.81 36 VAL B O 1
ATOM 1708 N N . THR B 1 37 ? -13.594 -26.484 8.188 1 97.56 37 THR B N 1
ATOM 1709 C CA . THR B 1 37 ? -14.867 -26.016 7.66 1 97.56 37 THR B CA 1
ATOM 1710 C C . THR B 1 37 ? -14.805 -24.5 7.406 1 97.56 37 THR B C 1
ATOM 1712 O O . THR B 1 37 ? -15.273 -24.031 6.371 1 97.56 37 THR B O 1
ATOM 1715 N N . LEU B 1 38 ? -14.219 -23.812 8.312 1 97.88 38 LEU B N 1
ATOM 1716 C CA . LEU B 1 38 ? -14.102 -22.375 8.156 1 97.88 38 LEU B CA 1
ATOM 1717 C C . LEU B 1 38 ? -13.211 -22.016 6.969 1 97.88 38 LEU B C 1
ATOM 1719 O O . LEU B 1 38 ? -13.539 -21.125 6.188 1 97.88 38 LEU B O 1
ATOM 1723 N N . ILE B 1 39 ? -12.156 -22.734 6.828 1 97.75 39 ILE B N 1
ATOM 1724 C CA . ILE B 1 39 ? -11.242 -22.5 5.711 1 97.75 39 ILE B CA 1
ATOM 1725 C C . ILE B 1 39 ? -11.977 -22.75 4.391 1 97.75 39 ILE B C 1
ATOM 1727 O O . ILE B 1 39 ? -11.859 -21.953 3.455 1 97.75 39 ILE B O 1
ATOM 1731 N N . TYR B 1 40 ? -12.719 -23.781 4.336 1 96.69 40 TYR B N 1
ATOM 1732 C CA . TYR B 1 40 ? -13.5 -24.094 3.145 1 96.69 40 TYR B CA 1
ATOM 1733 C C . TYR B 1 40 ? -14.492 -22.984 2.828 1 96.69 40 TYR B C 1
ATOM 1735 O O . TYR B 1 40 ? -14.609 -22.562 1.676 1 96.69 40 TYR B O 1
ATOM 1743 N N . LYS B 1 41 ? -15.188 -22.547 3.852 1 97.62 41 LYS B N 1
ATOM 1744 C CA . LYS B 1 41 ? -16.156 -21.469 3.676 1 97.62 41 LYS B CA 1
ATOM 1745 C C . LYS B 1 41 ? -15.484 -20.188 3.211 1 97.62 41 LYS B C 1
ATOM 1747 O O . LYS B 1 41 ? -16.016 -19.469 2.361 1 97.62 41 LYS B O 1
ATOM 1752 N N . GLN B 1 42 ? -14.344 -19.891 3.742 1 97.25 42 GLN B N 1
ATOM 1753 C CA . GLN B 1 42 ? -13.602 -18.703 3.361 1 97.25 42 GLN B CA 1
ATOM 1754 C C . GLN B 1 42 ? -13.156 -18.766 1.902 1 97.25 42 GLN B C 1
ATOM 1756 O O . GLN B 1 42 ? -13.289 -17.781 1.163 1 97.25 42 GLN B O 1
ATOM 1761 N N . ARG B 1 43 ? -12.75 -19.906 1.438 1 96.38 43 ARG B N 1
ATOM 1762 C CA . ARG B 1 43 ? -12.297 -20.109 0.067 1 96.38 43 ARG B CA 1
ATOM 1763 C C . ARG B 1 43 ? -13.422 -19.875 -0.929 1 96.38 43 ARG B C 1
ATOM 1765 O O . ARG B 1 43 ? -13.18 -19.516 -2.084 1 96.38 43 ARG B O 1
ATOM 1772 N N . HIS B 1 44 ? -14.648 -20.031 -0.465 1 96 44 HIS B N 1
ATOM 1773 C CA . HIS B 1 44 ? -15.805 -19.938 -1.348 1 96 44 HIS B CA 1
ATOM 1774 C C . HIS B 1 44 ? -16.641 -18.703 -1.033 1 96 44 HIS B C 1
ATOM 1776 O O . HIS B 1 44 ? -17.797 -18.609 -1.422 1 96 44 HIS B O 1
ATOM 1782 N N . ASP B 1 45 ? -16.078 -17.828 -0.205 1 95.94 45 ASP B N 1
ATOM 1783 C CA . ASP B 1 45 ? -16.703 -16.562 0.148 1 95.94 45 ASP B CA 1
ATOM 1784 C C . ASP B 1 45 ? -18.016 -16.781 0.884 1 95.94 45 ASP B C 1
ATOM 1786 O O . ASP B 1 45 ? -19 -16.078 0.649 1 95.94 45 ASP B O 1
ATOM 1790 N N . GLN B 1 46 ? -18.078 -17.797 1.709 1 96.25 46 GLN B N 1
ATOM 1791 C CA . GLN B 1 46 ? -19.203 -18.062 2.607 1 96.25 46 GLN B CA 1
ATOM 1792 C C . GLN B 1 46 ? -18.875 -17.625 4.035 1 96.25 46 GLN B C 1
ATOM 1794 O O . GLN B 1 46 ? -19.75 -17.609 4.898 1 96.25 46 GLN B O 1
ATOM 1799 N N . ALA B 1 47 ? -17.594 -17.359 4.285 1 96.69 47 ALA B N 1
ATOM 1800 C CA . ALA B 1 47 ? -17.125 -16.781 5.543 1 96.69 47 ALA B CA 1
ATOM 1801 C C . ALA B 1 47 ? -16.047 -15.742 5.301 1 96.69 47 ALA B C 1
ATOM 1803 O O . ALA B 1 47 ? -15.312 -15.82 4.312 1 96.69 47 ALA B O 1
ATOM 1804 N N . ARG B 1 48 ? -15.945 -14.875 6.207 1 95.56 48 ARG B N 1
ATOM 1805 C CA . ARG B 1 48 ? -15 -13.773 6.074 1 95.56 48 ARG B CA 1
ATOM 1806 C C . ARG B 1 48 ? -13.672 -14.102 6.746 1 95.56 48 ARG B C 1
ATOM 1808 O O . ARG B 1 48 ? -13.625 -14.945 7.648 1 95.56 48 ARG B O 1
ATOM 1815 N N . ILE B 1 49 ? -12.625 -13.516 6.266 1 95.5 49 ILE B N 1
ATOM 1816 C CA . ILE B 1 49 ? -11.305 -13.547 6.887 1 95.5 49 ILE B CA 1
ATOM 1817 C C . ILE B 1 49 ? -11.141 -12.336 7.812 1 95.5 49 ILE B C 1
ATOM 1819 O O . ILE B 1 49 ? -11.398 -11.203 7.406 1 95.5 49 ILE B O 1
ATOM 1823 N N . ARG B 1 50 ? -10.812 -12.641 9.023 1 93.75 50 ARG B N 1
ATOM 1824 C CA . ARG B 1 50 ? -10.625 -11.586 10.016 1 93.75 50 ARG B CA 1
ATOM 1825 C C . ARG B 1 50 ? -9.219 -11 9.938 1 93.75 50 ARG B C 1
ATOM 1827 O O . ARG B 1 50 ? -8.258 -11.734 9.703 1 93.75 50 ARG B O 1
ATOM 1834 N N . ILE B 1 51 ? -9.055 -9.758 10.25 1 93.88 51 ILE B N 1
ATOM 1835 C CA . ILE B 1 51 ? -7.793 -9.039 10.094 1 93.88 51 ILE B CA 1
ATOM 1836 C C . ILE B 1 51 ? -6.742 -9.641 11.023 1 93.88 51 ILE B C 1
ATOM 1838 O O . ILE B 1 51 ? -5.562 -9.719 10.672 1 93.88 51 ILE B O 1
ATOM 1842 N N . GLU B 1 52 ? -7.137 -10.125 12.188 1 91.88 52 GLU B N 1
ATOM 1843 C CA . GLU B 1 52 ? -6.191 -10.633 13.18 1 91.88 52 GLU B CA 1
ATOM 1844 C C . GLU B 1 52 ? -5.531 -11.922 12.695 1 91.88 52 GLU B C 1
ATOM 1846 O O . GLU B 1 52 ? -4.492 -12.328 13.227 1 91.88 52 GLU B O 1
ATOM 1851 N N . SER B 1 53 ? -6.129 -12.555 11.727 1 92.94 53 SER B N 1
ATOM 1852 C CA . SER B 1 53 ? -5.609 -13.836 11.25 1 92.94 53 SER B CA 1
ATOM 1853 C C . SER B 1 53 ? -4.602 -13.633 10.117 1 92.94 53 SER B C 1
ATOM 1855 O O . SER B 1 53 ? -3.939 -14.586 9.695 1 92.94 53 SER B O 1
ATOM 1857 N N . VAL B 1 54 ? -4.391 -12.43 9.633 1 93.81 54 VAL B N 1
ATOM 1858 C CA . VAL B 1 54 ? -3.613 -12.133 8.438 1 93.81 54 VAL B CA 1
ATOM 1859 C C . VAL B 1 54 ? -2.17 -12.594 8.633 1 93.81 54 VAL B C 1
ATOM 1861 O O . VAL B 1 54 ? -1.632 -13.328 7.801 1 93.81 54 VAL B O 1
ATOM 1864 N N . PRO B 1 55 ? -1.572 -12.32 9.75 1 91.88 55 PRO B N 1
ATOM 1865 C CA . PRO B 1 55 ? -0.189 -12.773 9.906 1 91.88 55 PRO B CA 1
ATOM 1866 C C . PRO B 1 55 ? -0.059 -14.289 9.867 1 91.88 55 PRO B C 1
ATOM 1868 O O . PRO B 1 55 ? 0.88 -14.82 9.266 1 91.88 55 PRO B O 1
ATOM 1871 N N . ALA B 1 56 ? -0.973 -14.992 10.453 1 93.38 56 ALA B N 1
ATOM 1872 C CA . ALA B 1 56 ? -0.936 -16.453 10.477 1 93.38 56 ALA B CA 1
ATOM 1873 C C . ALA B 1 56 ? -1.1 -17.031 9.07 1 93.38 56 ALA B C 1
ATOM 1875 O O . ALA B 1 56 ? -0.41 -17.984 8.695 1 93.38 56 ALA B O 1
ATOM 1876 N N . PHE B 1 57 ? -2.018 -16.438 8.305 1 96.31 57 PHE B N 1
ATOM 1877 C CA . PHE B 1 57 ? -2.234 -16.891 6.941 1 96.31 57 PHE B CA 1
ATOM 1878 C C . PHE B 1 57 ? -0.988 -16.672 6.094 1 96.31 57 PHE B C 1
ATOM 1880 O O . PHE B 1 57 ? -0.562 -17.578 5.363 1 96.31 57 PHE B O 1
ATOM 1887 N N . LEU B 1 58 ? -0.433 -15.562 6.219 1 94.88 58 LEU B N 1
ATOM 1888 C CA . LEU B 1 58 ? 0.728 -15.242 5.398 1 94.88 58 LEU B CA 1
ATOM 1889 C C . LEU B 1 58 ? 1.931 -16.094 5.805 1 94.88 58 LEU B C 1
ATOM 1891 O O . LEU B 1 58 ? 2.744 -16.469 4.957 1 94.88 58 LEU B O 1
ATOM 1895 N N . ALA B 1 59 ? 2.08 -16.375 7.07 1 93.5 59 ALA B N 1
ATOM 1896 C CA . ALA B 1 59 ? 3.141 -17.266 7.543 1 93.5 59 ALA B CA 1
ATOM 1897 C C . ALA B 1 59 ? 2.936 -18.688 7.039 1 93.5 59 ALA B C 1
ATOM 1899 O O . ALA B 1 59 ? 3.898 -19.375 6.691 1 93.5 59 ALA B O 1
ATOM 1900 N N . ALA B 1 60 ? 1.685 -19.125 6.977 1 96.75 60 ALA B N 1
ATOM 1901 C CA . ALA B 1 60 ? 1.346 -20.484 6.586 1 96.75 60 ALA B CA 1
ATOM 1902 C C . ALA B 1 60 ? 1.464 -20.672 5.078 1 96.75 60 ALA B C 1
ATOM 1904 O O . ALA B 1 60 ? 1.582 -21.797 4.594 1 96.75 60 ALA B O 1
ATOM 1905 N N . LEU B 1 61 ? 1.38 -19.531 4.363 1 97.06 61 LEU B N 1
ATOM 1906 C CA . LEU B 1 61 ? 1.376 -19.562 2.904 1 97.06 61 LEU B CA 1
ATOM 1907 C C . LEU B 1 61 ? 2.426 -18.609 2.338 1 97.06 61 LEU B C 1
ATOM 1909 O O . LEU B 1 61 ? 2.088 -17.656 1.64 1 97.06 61 LEU B O 1
ATOM 1913 N N . PRO B 1 62 ? 3.676 -18.922 2.535 1 94.94 62 PRO B N 1
ATOM 1914 C CA . PRO B 1 62 ? 4.754 -17.969 2.266 1 94.94 62 PRO B CA 1
ATOM 1915 C C . PRO B 1 62 ? 5.066 -17.828 0.777 1 94.94 62 PRO B C 1
ATOM 1917 O O . PRO B 1 62 ? 5.648 -16.828 0.351 1 94.94 62 PRO B O 1
ATOM 1920 N N . ASN B 1 63 ? 4.707 -18.859 -0.019 1 96.31 63 ASN B N 1
ATOM 1921 C CA . ASN B 1 63 ? 5.098 -18.844 -1.424 1 96.31 63 ASN B CA 1
ATOM 1922 C C . ASN B 1 63 ? 4.047 -18.156 -2.295 1 96.31 63 ASN B C 1
ATOM 1924 O O . ASN B 1 63 ? 2.863 -18.484 -2.217 1 96.31 63 ASN B O 1
ATOM 1928 N N . GLN B 1 64 ? 4.398 -17.203 -3.115 1 96.44 64 GLN B N 1
ATOM 1929 C CA . GLN B 1 64 ? 3.57 -16.562 -4.129 1 96.44 64 GLN B CA 1
ATOM 1930 C C . GLN B 1 64 ? 2.273 -16.031 -3.527 1 96.44 64 GLN B C 1
ATOM 1932 O O . GLN B 1 64 ? 1.189 -16.266 -4.066 1 96.44 64 GLN B O 1
ATOM 1937 N N . ASN B 1 65 ? 2.365 -15.375 -2.316 1 97.38 65 ASN B N 1
ATOM 1938 C CA . ASN B 1 65 ? 1.167 -14.93 -1.614 1 97.38 65 ASN B CA 1
ATOM 1939 C C . ASN B 1 65 ? 0.899 -13.445 -1.852 1 97.38 65 ASN B C 1
ATOM 1941 O O . ASN B 1 65 ? 0.092 -12.836 -1.147 1 97.38 65 ASN B O 1
ATOM 1945 N N . GLN B 1 66 ? 1.508 -12.875 -2.955 1 97.06 66 GLN B N 1
ATOM 1946 C CA . GLN B 1 66 ? 1.477 -11.43 -3.164 1 97.06 66 GLN B CA 1
ATOM 1947 C C . GLN B 1 66 ? 0.063 -10.953 -3.484 1 97.06 66 GLN B C 1
ATOM 1949 O O . GLN B 1 66 ? -0.36 -9.891 -3.014 1 97.06 66 GLN B O 1
ATOM 1954 N N . PHE B 1 67 ? -0.68 -11.641 -4.219 1 98 67 PHE B N 1
ATOM 1955 C CA . PHE B 1 67 ? -2.018 -11.188 -4.586 1 98 67 PHE B CA 1
ATOM 1956 C C . PHE B 1 67 ? -2.955 -11.242 -3.387 1 98 67 PHE B C 1
ATOM 1958 O O . PHE B 1 67 ? -3.791 -10.352 -3.203 1 98 67 PHE B O 1
ATOM 1965 N N . PHE B 1 68 ? -2.83 -12.383 -2.57 1 97.75 68 PHE B N 1
ATOM 1966 C CA . PHE B 1 68 ? -3.578 -12.477 -1.322 1 97.75 68 PHE B CA 1
ATOM 1967 C C . PHE B 1 68 ? -3.209 -11.336 -0.382 1 97.75 68 PHE B C 1
ATOM 1969 O O . PHE B 1 68 ? -4.09 -10.672 0.176 1 97.75 68 PHE B O 1
ATOM 1976 N N . ALA B 1 69 ? -1.906 -11.008 -0.271 1 96.44 69 ALA B N 1
ATOM 1977 C CA . ALA B 1 69 ? -1.403 -9.938 0.59 1 96.44 69 ALA B CA 1
ATOM 1978 C C . ALA B 1 69 ? -1.897 -8.578 0.119 1 96.44 69 ALA B C 1
ATOM 1980 O O . ALA B 1 69 ? -2.348 -7.758 0.926 1 96.44 69 ALA B O 1
ATOM 1981 N N . ILE B 1 70 ? -1.894 -8.266 -1.153 1 97.69 70 ILE B N 1
ATOM 1982 C CA . ILE B 1 70 ? -2.346 -6.992 -1.708 1 97.69 70 ILE B CA 1
ATOM 1983 C C . ILE B 1 70 ? -3.84 -6.812 -1.442 1 97.69 70 ILE B C 1
ATOM 1985 O O . ILE B 1 70 ? -4.277 -5.738 -1.027 1 97.69 70 ILE B O 1
ATOM 1989 N N . GLU B 1 71 ? -4.617 -7.895 -1.74 1 96.12 71 GLU B N 1
ATOM 1990 C CA . GLU B 1 71 ? -6.059 -7.832 -1.516 1 96.12 71 GLU B CA 1
ATOM 1991 C C . GLU B 1 71 ? -6.379 -7.496 -0.061 1 96.12 71 GLU B C 1
ATOM 1993 O O . GLU B 1 71 ? -7.211 -6.629 0.213 1 96.12 71 GLU B O 1
ATOM 1998 N N . LEU B 1 72 ? -5.695 -8.203 0.92 1 94.19 72 LEU B N 1
ATOM 1999 C CA . LEU B 1 72 ? -5.953 -7.984 2.338 1 94.19 72 LEU B CA 1
ATOM 2000 C C . LEU B 1 72 ? -5.531 -6.578 2.756 1 94.19 72 LEU B C 1
ATOM 2002 O O . LEU B 1 72 ? -6.254 -5.898 3.486 1 94.19 72 LEU B O 1
ATOM 2006 N N . ALA B 1 73 ? -4.367 -6.105 2.234 1 94.12 73 ALA B N 1
ATOM 2007 C CA . ALA B 1 73 ? -3.92 -4.75 2.541 1 94.12 73 ALA B CA 1
ATOM 2008 C C . ALA B 1 73 ? -4.91 -3.713 2.023 1 94.12 73 ALA B C 1
ATOM 2010 O O . ALA B 1 73 ? -5.223 -2.742 2.715 1 94.12 73 ALA B O 1
ATOM 2011 N N . HIS B 1 74 ? -5.383 -3.912 0.844 1 94.88 74 HIS B N 1
ATOM 2012 C CA . HIS B 1 74 ? -6.34 -2.998 0.234 1 94.88 74 HIS B CA 1
ATOM 2013 C C . HIS B 1 74 ? -7.645 -2.959 1.024 1 94.88 74 HIS B C 1
ATOM 2015 O O . HIS B 1 74 ? -8.148 -1.881 1.344 1 94.88 74 HIS B O 1
ATOM 2021 N N . ARG B 1 75 ? -8.148 -4.102 1.397 1 92.44 75 ARG B N 1
ATOM 2022 C CA . ARG B 1 75 ? -9.477 -4.211 1.986 1 92.44 75 ARG B CA 1
ATOM 2023 C C . ARG B 1 75 ? -9.461 -3.818 3.461 1 92.44 75 ARG B C 1
ATOM 2025 O O . ARG B 1 75 ? -10.422 -3.236 3.967 1 92.44 75 ARG B O 1
ATOM 2032 N N . PHE B 1 76 ? -8.375 -4.074 4.148 1 90.88 76 PHE B N 1
ATOM 2033 C CA . PHE B 1 76 ? -8.359 -3.838 5.586 1 90.88 76 PHE B CA 1
ATOM 2034 C C . PHE B 1 76 ? -7.863 -2.43 5.895 1 90.88 76 PHE B C 1
ATOM 2036 O O . PHE B 1 76 ? -8.273 -1.825 6.887 1 90.88 76 PHE B O 1
ATOM 2043 N N . VAL B 1 77 ? -6.906 -1.91 5.074 1 88.62 77 VAL B N 1
ATOM 2044 C CA . VAL B 1 77 ? -6.27 -0.656 5.465 1 88.62 77 VAL B CA 1
ATOM 2045 C C . VAL B 1 77 ? -6.73 0.467 4.539 1 88.62 77 VAL B C 1
ATOM 2047 O O . VAL B 1 77 ? -6.898 1.609 4.973 1 88.62 77 VAL B O 1
ATOM 2050 N N . GLY B 1 78 ? -6.941 0.189 3.252 1 86.56 78 GLY B N 1
ATOM 2051 C CA . GLY B 1 78 ? -7.594 1.139 2.363 1 86.56 78 GLY B CA 1
ATOM 2052 C C . GLY B 1 78 ? -6.633 2.145 1.758 1 86.56 78 GLY B C 1
ATOM 2053 O O . GLY B 1 78 ? -7.035 3.244 1.376 1 86.56 78 GLY B O 1
ATOM 2054 N N . VAL B 1 79 ? -5.324 1.88 1.756 1 89.81 79 VAL B N 1
ATOM 2055 C CA . VAL B 1 79 ? -4.387 2.797 1.117 1 89.81 79 VAL B CA 1
ATOM 2056 C C . VAL B 1 79 ? -3.6 2.062 0.035 1 89.81 79 VAL B C 1
ATOM 2058 O O . VAL B 1 79 ? -2.818 2.676 -0.697 1 89.81 79 VAL B O 1
ATOM 2061 N N . THR B 1 80 ? -3.746 0.805 -0.029 1 94.62 80 THR B N 1
ATOM 2062 C CA . THR B 1 80 ? -3.158 -0.027 -1.073 1 94.62 80 THR B CA 1
ATOM 2063 C C . THR B 1 80 ? -4.133 -0.209 -2.232 1 94.62 80 THR B C 1
ATOM 2065 O O . THR B 1 80 ? -5.328 -0.428 -2.018 1 94.62 80 THR B O 1
ATOM 2068 N N . THR B 1 81 ? -3.65 -0.056 -3.473 1 97.81 81 THR B N 1
ATOM 2069 C CA . THR B 1 81 ? -4.5 -0.303 -4.633 1 97.81 81 THR B CA 1
ATOM 2070 C C . THR B 1 81 ? -4.855 -1.782 -4.738 1 97.81 81 THR B C 1
ATOM 2072 O O . THR B 1 81 ? -4.152 -2.637 -4.195 1 97.81 81 THR B O 1
ATOM 2075 N N . PRO B 1 82 ? -5.953 -2.105 -5.332 1 97.06 82 PRO B N 1
ATOM 2076 C CA . PRO B 1 82 ? -6.418 -3.494 -5.395 1 97.06 82 PRO B CA 1
ATOM 2077 C C . PRO B 1 82 ? -5.633 -4.332 -6.402 1 97.06 82 PRO B C 1
ATOM 2079 O O . PRO B 1 82 ? -4.805 -3.799 -7.141 1 97.06 82 PRO B O 1
ATOM 2082 N N . VAL B 1 83 ? -5.871 -5.613 -6.379 1 97.56 83 VAL B N 1
ATOM 2083 C CA . VAL B 1 83 ? -5.383 -6.531 -7.398 1 97.56 83 VAL B CA 1
ATOM 2084 C C . VAL B 1 83 ? -6.121 -6.285 -8.711 1 97.56 83 VAL B C 1
ATOM 2086 O O . VAL B 1 83 ? -7.34 -6.098 -8.719 1 97.56 83 VAL B O 1
ATOM 2089 N N . ILE B 1 84 ? -5.395 -6.203 -9.766 1 97.94 84 ILE B N 1
ATOM 2090 C CA . ILE B 1 84 ? -5.996 -6.18 -11.102 1 97.94 84 ILE B CA 1
ATOM 2091 C C . ILE B 1 84 ? -6.457 -7.582 -11.484 1 97.94 84 ILE B C 1
ATOM 2093 O O . ILE B 1 84 ? -5.637 -8.453 -11.781 1 97.94 84 ILE B O 1
ATOM 2097 N N . ASP B 1 85 ? -7.734 -7.777 -11.484 1 95.88 85 ASP B N 1
ATOM 2098 C CA . ASP B 1 85 ? -8.312 -9.094 -11.758 1 95.88 85 ASP B CA 1
ATOM 2099 C C . ASP B 1 85 ? -9.539 -8.969 -12.656 1 95.88 85 ASP B C 1
ATOM 2101 O O . ASP B 1 85 ? -10.344 -9.906 -12.742 1 95.88 85 ASP B O 1
ATOM 2105 N N . GLY B 1 86 ? -9.766 -7.832 -13.258 1 96 86 GLY B N 1
ATOM 2106 C CA . GLY B 1 86 ? -10.914 -7.59 -14.109 1 96 86 GLY B CA 1
ATOM 2107 C C . GLY B 1 86 ? -10.891 -8.398 -15.391 1 96 86 GLY B C 1
ATOM 2108 O O . GLY B 1 86 ? -9.859 -8.969 -15.758 1 96 86 GLY B O 1
ATOM 2109 N N . ASP B 1 87 ? -12.039 -8.484 -16.094 1 94.5 87 ASP B N 1
ATOM 2110 C CA . ASP B 1 87 ? -12.219 -9.336 -17.266 1 94.5 87 ASP B CA 1
ATOM 2111 C C . ASP B 1 87 ? -11.656 -8.672 -18.516 1 94.5 87 ASP B C 1
ATOM 2113 O O . ASP B 1 87 ? -11.375 -9.344 -19.516 1 94.5 87 ASP B O 1
ATOM 2117 N N . ARG B 1 88 ? -11.398 -7.395 -18.5 1 94.69 88 ARG B N 1
ATOM 2118 C CA . ARG B 1 88 ? -10.984 -6.672 -19.703 1 94.69 88 ARG B CA 1
ATOM 2119 C C . ARG B 1 88 ? -9.477 -6.461 -19.719 1 94.69 88 ARG B C 1
ATOM 2121 O O . ARG B 1 88 ? -8.992 -5.5 -20.312 1 94.69 88 ARG B O 1
ATOM 2128 N N . ILE B 1 89 ? -8.711 -7.277 -18.984 1 94.88 89 ILE B N 1
ATOM 2129 C CA . ILE B 1 89 ? -7.258 -7.18 -18.984 1 94.88 89 ILE B CA 1
ATOM 2130 C C . ILE B 1 89 ? -6.645 -8.562 -18.797 1 94.88 89 ILE B C 1
ATOM 2132 O O . ILE B 1 89 ? -7.113 -9.344 -17.969 1 94.88 89 ILE B O 1
ATOM 2136 N N . MET B 1 90 ? -5.633 -8.859 -19.625 1 94.75 90 MET B N 1
ATOM 2137 C CA . MET B 1 90 ? -4.895 -10.109 -19.484 1 94.75 90 MET B CA 1
ATOM 2138 C C . MET B 1 90 ? -4.039 -10.094 -18.219 1 94.75 90 MET B C 1
ATOM 2140 O O . MET B 1 90 ? -3.385 -9.094 -17.922 1 94.75 90 MET B O 1
ATOM 2144 N N . LYS B 1 91 ? -3.998 -11.117 -17.469 1 94.5 91 LYS B N 1
ATOM 2145 C CA . LYS B 1 91 ? -3.305 -11.234 -16.188 1 94.5 91 LYS B CA 1
ATOM 2146 C C . LYS B 1 91 ? -1.946 -11.906 -16.344 1 94.5 91 LYS B C 1
ATOM 2148 O O . LYS B 1 91 ? -1.712 -12.984 -15.805 1 94.5 91 LYS B O 1
ATOM 2153 N N . GLU B 1 92 ? -1.102 -11.328 -17.156 1 95.94 92 GLU B N 1
ATOM 2154 C CA . GLU B 1 92 ? 0.25 -11.781 -17.469 1 95.94 92 GLU B CA 1
ATOM 2155 C C . GLU B 1 92 ? 1.26 -10.648 -17.328 1 95.94 92 GLU B C 1
ATOM 2157 O O . GLU B 1 92 ? 0.925 -9.484 -17.547 1 95.94 92 GLU B O 1
ATOM 2162 N N . PRO B 1 93 ? 2.479 -11.008 -17 1 97.81 93 PRO B N 1
ATOM 2163 C CA . PRO B 1 93 ? 3.506 -9.977 -16.812 1 97.81 93 PRO B CA 1
ATOM 2164 C C . PRO B 1 93 ? 3.627 -9.039 -18.016 1 97.81 93 PRO B C 1
ATOM 2166 O O . PRO B 1 93 ? 3.691 -7.82 -17.844 1 97.81 93 PRO B O 1
ATOM 2169 N N . LEU B 1 94 ? 3.676 -9.539 -19.266 1 97.5 94 LEU B N 1
ATOM 2170 C CA . LEU B 1 94 ? 3.871 -8.719 -20.453 1 97.5 94 LEU B CA 1
ATOM 2171 C C . LEU B 1 94 ? 2.711 -7.746 -20.625 1 97.5 94 LEU B C 1
ATOM 2173 O O . LEU B 1 94 ? 2.924 -6.566 -20.922 1 97.5 94 LEU B O 1
ATOM 2177 N N . ALA B 1 95 ? 1.474 -8.203 -20.469 1 97.38 95 ALA B N 1
ATOM 2178 C CA . ALA B 1 95 ? 0.3 -7.34 -20.594 1 97.38 95 ALA B CA 1
ATOM 2179 C C . ALA B 1 95 ? 0.338 -6.223 -19.547 1 97.38 95 ALA B C 1
ATOM 2181 O O . ALA B 1 95 ? 0.046 -5.066 -19.875 1 97.38 95 ALA B O 1
ATOM 2182 N N . MET B 1 96 ? 0.695 -6.574 -18.281 1 98.31 96 MET B N 1
ATOM 2183 C CA . MET B 1 96 ? 0.809 -5.57 -17.234 1 98.31 96 MET B CA 1
ATOM 2184 C C . MET B 1 96 ? 1.856 -4.523 -17.594 1 98.31 96 MET B C 1
ATOM 2186 O O . MET B 1 96 ? 1.638 -3.326 -17.375 1 98.31 96 MET B O 1
ATOM 2190 N N . ALA B 1 97 ? 3.006 -4.98 -18.109 1 98.69 97 ALA B N 1
ATOM 2191 C CA . ALA B 1 97 ? 4.09 -4.074 -18.484 1 98.69 97 ALA B CA 1
ATOM 2192 C C . ALA B 1 97 ? 3.633 -3.076 -19.547 1 98.69 97 ALA B C 1
ATOM 2194 O O . ALA B 1 97 ? 3.85 -1.871 -19.406 1 98.69 97 ALA B O 1
ATOM 2195 N N . VAL B 1 98 ? 3.006 -3.539 -20.547 1 98.19 98 VAL B N 1
ATOM 2196 C CA . VAL B 1 98 ? 2.566 -2.715 -21.672 1 98.19 98 VAL B CA 1
ATOM 2197 C C . VAL B 1 98 ? 1.547 -1.687 -21.188 1 98.19 98 VAL B C 1
ATOM 2199 O O . VAL B 1 98 ? 1.562 -0.535 -21.625 1 98.19 98 VAL B O 1
ATOM 2202 N N . LYS B 1 99 ? 0.63 -2.059 -20.25 1 98.19 99 LYS B N 1
ATOM 2203 C CA . LYS B 1 99 ? -0.397 -1.162 -19.734 1 98.19 99 LYS B CA 1
ATOM 2204 C C . LYS B 1 99 ? 0.194 -0.174 -18.734 1 98.19 99 LYS B C 1
ATOM 2206 O O . LYS B 1 99 ? -0.358 0.906 -18.516 1 98.19 99 LYS B O 1
ATOM 2211 N N . THR B 1 100 ? 1.315 -0.558 -18.062 1 98.81 100 THR B N 1
ATOM 2212 C CA . THR B 1 100 ? 1.932 0.259 -17.016 1 98.81 100 THR B CA 1
ATOM 2213 C C . THR B 1 100 ? 2.656 1.456 -17.625 1 98.81 100 THR B C 1
ATOM 2215 O O . THR B 1 100 ? 2.611 2.561 -17.078 1 98.81 100 THR B O 1
ATOM 2218 N N . MET B 1 101 ? 3.289 1.322 -18.766 1 98.75 101 MET B N 1
ATOM 2219 C CA . MET B 1 101 ? 4.16 2.35 -19.328 1 98.75 101 MET B CA 1
ATOM 2220 C C . MET B 1 101 ? 3.377 3.621 -19.625 1 98.75 101 MET B C 1
ATOM 2222 O O . MET B 1 101 ? 3.768 4.711 -19.203 1 98.75 101 MET B O 1
ATOM 2226 N N . PRO B 1 102 ? 2.221 3.6 -20.328 1 98.5 102 PRO B N 1
ATOM 2227 C CA . PRO B 1 102 ? 1.457 4.836 -20.531 1 98.5 102 PRO B CA 1
ATOM 2228 C C . PRO B 1 102 ? 1.001 5.461 -19.219 1 98.5 102 PRO B C 1
ATOM 2230 O O . PRO B 1 102 ? 0.932 6.688 -19.109 1 98.5 102 PRO B O 1
ATOM 2233 N N . GLU B 1 103 ? 0.579 4.648 -18.156 1 98.69 103 GLU B N 1
ATOM 2234 C CA . GLU B 1 103 ? 0.163 5.18 -16.875 1 98.69 103 GLU B CA 1
ATOM 2235 C C . GLU B 1 103 ? 1.296 5.957 -16.203 1 98.69 103 GLU B C 1
ATOM 2237 O O . GLU B 1 103 ? 1.06 6.988 -15.57 1 98.69 103 GLU B O 1
ATOM 2242 N N . LEU B 1 104 ? 2.574 5.445 -16.328 1 98.88 104 LEU B N 1
ATOM 2243 C CA . LEU B 1 104 ? 3.729 6.156 -15.789 1 98.88 104 LEU B CA 1
ATOM 2244 C C . LEU B 1 104 ? 3.928 7.492 -16.5 1 98.88 104 LEU B C 1
ATOM 2246 O O . LEU B 1 104 ? 4.207 8.508 -15.852 1 98.88 104 LEU B O 1
ATOM 2250 N N . SER B 1 105 ? 3.76 7.5 -17.812 1 98.56 105 SER B N 1
ATOM 2251 C CA . SER B 1 105 ? 3.9 8.727 -18.594 1 98.56 105 SER B CA 1
ATOM 2252 C C . SER B 1 105 ? 2.83 9.742 -18.219 1 98.56 105 SER B C 1
ATOM 2254 O O . SER B 1 105 ? 3.113 10.938 -18.094 1 98.56 105 SER B O 1
ATOM 2256 N N . GLN B 1 106 ? 1.637 9.305 -18.031 1 98.75 106 GLN B N 1
ATOM 2257 C CA . GLN B 1 106 ? 0.539 10.18 -17.625 1 98.75 106 GLN B CA 1
ATOM 2258 C C . GLN B 1 106 ? 0.765 10.734 -16.219 1 98.75 106 GLN B C 1
ATOM 2260 O O . GLN B 1 106 ? 0.489 11.914 -15.969 1 98.75 106 GLN B O 1
ATOM 2265 N N . ALA B 1 107 ? 1.219 9.883 -15.32 1 98.88 107 ALA B N 1
ATOM 2266 C CA . ALA B 1 107 ? 1.541 10.352 -13.977 1 98.88 107 ALA B CA 1
ATOM 2267 C C . ALA B 1 107 ? 2.643 11.406 -14.016 1 98.88 107 ALA B C 1
ATOM 2269 O O . ALA B 1 107 ? 2.547 12.438 -13.344 1 98.88 107 ALA B O 1
ATOM 2270 N N . LEU B 1 108 ? 3.707 11.141 -14.828 1 98.75 108 LEU B N 1
ATOM 2271 C CA . LEU B 1 108 ? 4.801 12.094 -14.984 1 98.75 108 LEU B CA 1
ATOM 2272 C C . LEU B 1 108 ? 4.281 13.438 -15.477 1 98.75 108 LEU B C 1
ATOM 2274 O O . LEU B 1 108 ? 4.633 14.484 -14.922 1 98.75 108 LEU B O 1
ATOM 2278 N N . ALA B 1 109 ? 3.463 13.414 -16.469 1 98.62 109 ALA B N 1
ATOM 2279 C CA . ALA B 1 109 ? 2.889 14.641 -17.016 1 98.62 109 ALA B CA 1
ATOM 2280 C C . ALA B 1 109 ? 2.043 15.359 -15.969 1 98.62 109 ALA B C 1
ATOM 2282 O O . ALA B 1 109 ? 2.129 16.578 -15.828 1 98.62 109 ALA B O 1
ATOM 2283 N N . ALA B 1 110 ? 1.185 14.641 -15.234 1 98.75 110 ALA B N 1
ATOM 2284 C CA . ALA B 1 110 ? 0.317 15.234 -14.219 1 98.75 110 ALA B CA 1
ATOM 2285 C C . ALA B 1 110 ? 1.138 15.875 -13.102 1 98.75 110 ALA B C 1
ATOM 2287 O O . ALA B 1 110 ? 0.757 16.922 -12.562 1 98.75 110 ALA B O 1
ATOM 2288 N N . ILE B 1 111 ? 2.24 15.219 -12.703 1 98.88 111 ILE B N 1
ATOM 2289 C CA . ILE B 1 111 ? 3.133 15.781 -11.695 1 98.88 111 ILE B CA 1
ATOM 2290 C C . ILE B 1 111 ? 3.707 17.109 -12.203 1 98.88 111 ILE B C 1
ATOM 2292 O O . ILE B 1 111 ? 3.66 18.125 -11.5 1 98.88 111 ILE B O 1
ATOM 2296 N N . GLN B 1 112 ? 4.234 17.109 -13.422 1 98.44 112 GLN B N 1
ATOM 2297 C CA . GLN B 1 112 ? 4.816 18.312 -14.008 1 98.44 112 GLN B CA 1
ATOM 2298 C C . GLN B 1 112 ? 3.791 19.453 -14.07 1 98.44 112 GLN B C 1
ATOM 2300 O O . GLN B 1 112 ? 4.105 20.594 -13.742 1 98.44 112 GLN B O 1
ATOM 2305 N N . ASP B 1 113 ? 2.578 19.109 -14.422 1 98.25 113 ASP B N 1
ATOM 2306 C CA . ASP B 1 113 ? 1.511 20.094 -14.57 1 98.25 113 ASP B CA 1
ATOM 2307 C C . ASP B 1 113 ? 1.119 20.688 -13.219 1 98.25 113 ASP B C 1
ATOM 2309 O O . ASP B 1 113 ? 0.501 21.766 -13.156 1 98.25 113 ASP B O 1
ATOM 2313 N N . SER B 1 114 ? 1.433 20 -12.125 1 98.38 114 SER B N 1
ATOM 2314 C CA . SER B 1 114 ? 0.971 20.406 -10.805 1 98.38 114 SER B CA 1
ATOM 2315 C C . SER B 1 114 ? 2.07 21.141 -10.039 1 98.38 114 SER B C 1
ATOM 2317 O O . SER B 1 114 ? 1.835 21.656 -8.945 1 98.38 114 SER B O 1
ATOM 2319 N N . LEU B 1 115 ? 3.332 21.266 -10.562 1 97.94 115 LEU B N 1
ATOM 2320 C CA . LEU B 1 115 ? 4.488 21.781 -9.844 1 97.94 115 LEU B CA 1
ATOM 2321 C C . LEU B 1 115 ? 4.246 23.219 -9.391 1 97.94 115 LEU B C 1
ATOM 2323 O O . LEU B 1 115 ? 4.668 23.609 -8.297 1 97.94 115 LEU B O 1
ATOM 2327 N N . ASP B 1 116 ? 3.586 23.984 -10.133 1 97.38 116 ASP B N 1
ATOM 2328 C CA . ASP B 1 116 ? 3.344 25.375 -9.766 1 97.38 116 ASP B CA 1
ATOM 2329 C C . ASP B 1 116 ? 2.471 25.469 -8.516 1 97.38 116 ASP B C 1
ATOM 2331 O O . ASP B 1 116 ? 2.764 26.25 -7.613 1 97.38 116 ASP B O 1
ATOM 2335 N N . GLU B 1 117 ? 1.385 24.672 -8.523 1 98.12 117 GLU B N 1
ATOM 2336 C CA . GLU B 1 117 ? 0.496 24.688 -7.363 1 98.12 117 GLU B CA 1
ATOM 2337 C C . GLU B 1 117 ? 1.215 24.188 -6.113 1 98.12 117 GLU B C 1
ATOM 2339 O O . GLU B 1 117 ? 0.915 24.625 -5 1 98.12 117 GLU B O 1
ATOM 2344 N N . LEU B 1 118 ? 2.232 23.359 -6.242 1 97.69 118 LEU B N 1
ATOM 2345 C CA . LEU B 1 118 ? 2.957 22.781 -5.109 1 97.69 118 LEU B CA 1
ATOM 2346 C C . LEU B 1 118 ? 3.914 23.812 -4.512 1 97.69 118 LEU B C 1
ATOM 2348 O O . LEU B 1 118 ? 4.465 23.594 -3.43 1 97.69 118 LEU B O 1
ATOM 2352 N N . THR B 1 119 ? 4.086 24.953 -5.16 1 96.75 119 THR B N 1
ATOM 2353 C CA . THR B 1 119 ? 4.949 26.016 -4.652 1 96.75 119 THR B CA 1
ATOM 2354 C C . THR B 1 119 ? 4.137 27.047 -3.879 1 96.75 119 THR B C 1
ATOM 2356 O O . THR B 1 119 ? 4.703 27.969 -3.273 1 96.75 119 THR B O 1
ATOM 2359 N N . ILE B 1 120 ? 2.83 26.969 -3.889 1 97.31 120 ILE B N 1
ATOM 2360 C CA . ILE B 1 120 ? 1.967 27.953 -3.236 1 97.31 120 ILE B CA 1
ATOM 2361 C C . ILE B 1 120 ? 1.807 27.594 -1.76 1 97.31 120 ILE B C 1
ATOM 2363 O O . ILE B 1 120 ? 1.481 26.453 -1.422 1 97.31 120 ILE B O 1
ATOM 2367 N N . PRO B 1 121 ? 2.033 28.578 -0.883 1 94.75 121 PRO B N 1
ATOM 2368 C CA 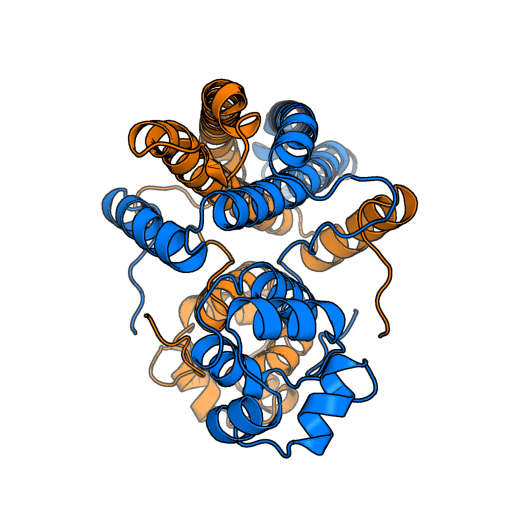. PRO B 1 121 ? 1.755 28.328 0.533 1 94.75 121 PRO B CA 1
ATOM 2369 C C . PRO B 1 121 ? 0.299 27.938 0.79 1 94.75 121 PRO B C 1
ATOM 2371 O O . PRO B 1 121 ? -0.606 28.469 0.137 1 94.75 121 PRO B O 1
ATOM 2374 N N . LYS B 1 122 ? 0.134 27.062 1.754 1 92.31 122 LYS B N 1
ATOM 2375 C CA . LYS B 1 122 ? -1.178 26.484 2.045 1 92.31 122 LYS B CA 1
ATOM 2376 C C . LYS B 1 122 ? -2.213 27.578 2.287 1 92.31 122 LYS B C 1
ATOM 2378 O O . LYS B 1 122 ? -3.344 27.5 1.807 1 92.31 122 LYS B O 1
ATOM 2383 N N . GLU B 1 123 ? -1.939 28.703 2.949 1 94.56 123 GLU B N 1
ATOM 2384 C CA . GLU B 1 123 ? -2.848 29.781 3.342 1 94.56 123 GLU B CA 1
ATOM 2385 C C . GLU B 1 123 ? -3.27 30.609 2.135 1 94.56 123 GLU B C 1
ATOM 2387 O O . GLU B 1 123 ? -4.25 31.359 2.201 1 94.56 123 GLU B O 1
ATOM 2392 N N . ASP B 1 124 ? -2.584 30.438 1.028 1 96.56 124 ASP B N 1
ATOM 2393 C CA . ASP B 1 124 ? -2.838 31.266 -0.14 1 96.56 124 ASP B CA 1
ATOM 2394 C C . ASP B 1 124 ? -3.52 30.469 -1.25 1 96.56 124 ASP B C 1
ATOM 2396 O O . ASP B 1 124 ? -3.77 31 -2.336 1 96.56 124 ASP B O 1
ATOM 2400 N N . LEU B 1 125 ? -3.762 29.266 -0.968 1 96.69 125 LEU B N 1
ATOM 2401 C CA . LEU B 1 125 ? -4.41 28.438 -1.974 1 96.69 125 LEU B CA 1
ATOM 2402 C C . LEU B 1 125 ? -5.836 28.906 -2.238 1 96.69 125 LEU B C 1
ATOM 2404 O O . LEU B 1 125 ? -6.578 29.219 -1.302 1 96.69 125 LEU B O 1
ATOM 2408 N N . LYS B 1 126 ? -6.207 28.984 -3.582 1 97.31 126 LYS B N 1
ATOM 2409 C CA . LYS B 1 126 ? -7.547 29.297 -4.066 1 97.31 126 LYS B CA 1
ATOM 2410 C C . LYS B 1 126 ? -8.219 28.062 -4.668 1 97.31 126 LYS B C 1
ATOM 2412 O O . LYS B 1 126 ? -7.555 27.078 -4.988 1 97.31 126 LYS B O 1
ATOM 2417 N N . PRO B 1 127 ? -9.492 28.062 -4.75 1 94.81 127 PRO B N 1
ATOM 2418 C CA . PRO B 1 127 ? -10.25 26.891 -5.223 1 94.81 127 PRO B CA 1
ATOM 2419 C C . PRO B 1 127 ? -9.719 26.344 -6.543 1 94.81 127 PRO B C 1
ATOM 2421 O O . PRO B 1 127 ? -9.664 25.125 -6.727 1 94.81 127 PRO B O 1
ATOM 2424 N N . ASN B 1 128 ? -9.234 27.188 -7.461 1 96 128 ASN B N 1
ATOM 2425 C CA . ASN B 1 128 ? -8.766 26.734 -8.766 1 96 128 ASN B CA 1
ATOM 2426 C C . ASN B 1 128 ? -7.402 26.047 -8.672 1 96 128 ASN B C 1
ATOM 2428 O O . ASN B 1 128 ? -6.973 25.375 -9.609 1 96 128 ASN B O 1
ATOM 2432 N N . ASP B 1 129 ? -6.754 26.25 -7.582 1 97.25 129 ASP B N 1
ATOM 2433 C CA . ASP B 1 129 ? -5.418 25.688 -7.398 1 97.25 129 ASP B CA 1
ATOM 2434 C C . ASP B 1 129 ? -5.488 24.203 -7.047 1 97.25 129 ASP B C 1
ATOM 2436 O O . ASP B 1 129 ? -4.461 23.531 -6.945 1 97.25 129 ASP B O 1
ATOM 2440 N N . PHE B 1 130 ? -6.676 23.656 -6.914 1 97.69 130 PHE B N 1
ATOM 2441 C CA . PHE B 1 130 ? -6.84 22.281 -6.438 1 97.69 130 PHE B CA 1
ATOM 2442 C C . PHE B 1 130 ? -7 21.328 -7.605 1 97.69 130 PHE B C 1
ATOM 2444 O O . PHE B 1 130 ? -6.836 20.109 -7.441 1 97.69 130 PHE B O 1
ATOM 2451 N N . ASP B 1 131 ? -7.273 21.75 -8.852 1 97.69 131 ASP B N 1
ATOM 2452 C CA . ASP B 1 131 ? -7.613 20.891 -9.977 1 97.69 131 ASP B CA 1
ATOM 2453 C C . ASP B 1 131 ? -6.422 20.031 -10.391 1 97.69 131 ASP B C 1
ATOM 2455 O O . ASP B 1 131 ? -6.531 18.797 -10.469 1 97.69 131 ASP B O 1
ATOM 2459 N N . ASP B 1 132 ? -5.227 20.672 -10.609 1 98.38 132 ASP B N 1
ATOM 2460 C CA . ASP B 1 132 ? -4.043 19.938 -11.055 1 98.38 132 ASP B CA 1
ATOM 2461 C C . ASP B 1 132 ? -3.557 18.969 -9.984 1 98.38 132 ASP B C 1
ATOM 2463 O O . ASP B 1 132 ? -3.275 17.797 -10.281 1 98.38 132 ASP B O 1
ATOM 2467 N N . PRO B 1 133 ? -3.543 19.391 -8.734 1 98.56 133 PRO B N 1
ATOM 2468 C CA . PRO B 1 133 ? -3.154 18.438 -7.684 1 98.56 133 PRO B CA 1
ATOM 2469 C C . PRO B 1 133 ? -4.113 17.266 -7.566 1 98.56 133 PRO B C 1
ATOM 2471 O O . PRO B 1 133 ? -3.68 16.125 -7.332 1 98.56 133 PRO B O 1
ATOM 2474 N N . LYS B 1 134 ? -5.379 17.484 -7.691 1 98.5 134 LYS B N 1
ATOM 2475 C CA . LYS B 1 134 ? -6.336 16.391 -7.68 1 98.5 134 LYS B CA 1
ATOM 2476 C C . LYS B 1 134 ? -6.098 15.438 -8.844 1 98.5 134 LYS B C 1
ATOM 2478 O O . LYS B 1 134 ? -6.148 14.219 -8.68 1 98.5 134 LYS B O 1
ATOM 2483 N N . LYS B 1 135 ? -5.855 15.969 -10.031 1 98.62 135 LYS B N 1
ATOM 2484 C CA . LYS B 1 135 ? -5.523 15.156 -11.195 1 98.62 135 LYS B CA 1
ATOM 2485 C C . LYS B 1 135 ? -4.223 14.383 -10.977 1 98.62 135 LYS B C 1
ATOM 2487 O O . LYS B 1 135 ? -4.109 13.227 -11.367 1 98.62 135 LYS B O 1
ATOM 2492 N N . LEU B 1 136 ? -3.234 15.086 -10.383 1 98.88 136 LEU B N 1
ATOM 2493 C CA . LEU B 1 136 ? -1.979 14.438 -10.023 1 98.88 136 LEU B CA 1
ATOM 2494 C C . LEU B 1 136 ? -2.232 13.211 -9.148 1 98.88 136 LEU B C 1
ATOM 2496 O O . LEU B 1 136 ? -1.709 12.125 -9.422 1 98.88 136 LEU B O 1
ATOM 2500 N N . VAL B 1 137 ? -3.035 13.328 -8.117 1 98.88 137 VAL B N 1
ATOM 2501 C CA . VAL B 1 137 ? -3.342 12.234 -7.207 1 98.88 137 VAL B CA 1
ATOM 2502 C C . VAL B 1 137 ? -4.008 11.086 -7.969 1 98.88 137 VAL B C 1
ATOM 2504 O O . VAL B 1 137 ? -3.629 9.93 -7.816 1 98.88 137 VAL B O 1
ATOM 2507 N N . ALA B 1 138 ? -4.934 11.414 -8.859 1 98.75 138 ALA B N 1
ATOM 2508 C CA . ALA B 1 138 ? -5.668 10.414 -9.625 1 98.75 138 ALA B CA 1
ATOM 2509 C C . ALA B 1 138 ? -4.734 9.633 -10.547 1 98.75 138 ALA B C 1
ATOM 2511 O O . ALA B 1 138 ? -4.727 8.406 -10.547 1 98.75 138 ALA B O 1
ATOM 2512 N N . GLU B 1 139 ? -3.895 10.375 -11.344 1 98.88 139 GLU B N 1
ATOM 2513 C CA . GLU B 1 139 ? -2.977 9.742 -12.281 1 98.88 139 GLU B CA 1
ATOM 2514 C C . GLU B 1 139 ? -1.903 8.938 -11.555 1 98.88 139 GLU B C 1
ATOM 2516 O O . GLU B 1 139 ? -1.457 7.898 -12.047 1 98.88 139 GLU B O 1
ATOM 2521 N N . CYS B 1 140 ? -1.455 9.438 -10.398 1 98.94 140 CYS B N 1
ATOM 2522 C CA . CYS B 1 140 ? -0.471 8.711 -9.609 1 98.94 140 CYS B CA 1
ATOM 2523 C C . CYS B 1 140 ? -1.065 7.418 -9.055 1 98.94 140 CYS B C 1
ATOM 2525 O O . CYS B 1 140 ? -0.383 6.395 -8.984 1 98.94 140 CYS B O 1
ATOM 2527 N N . PHE B 1 141 ? -2.355 7.402 -8.641 1 98.88 141 PHE B N 1
ATOM 2528 C CA . PHE B 1 141 ? -3.006 6.172 -8.211 1 98.88 141 PHE B CA 1
ATOM 2529 C C . PHE B 1 141 ? -3.084 5.172 -9.352 1 98.88 141 PHE B C 1
ATOM 2531 O O . PHE B 1 141 ? -2.918 3.967 -9.148 1 98.88 141 PHE B O 1
ATOM 2538 N N . ASP B 1 142 ? -3.365 5.633 -10.594 1 98.88 142 ASP B N 1
ATOM 2539 C CA . ASP B 1 142 ? -3.338 4.734 -11.742 1 98.88 142 ASP B CA 1
ATOM 2540 C C . ASP B 1 142 ? -1.967 4.078 -11.891 1 98.88 142 ASP B C 1
ATOM 2542 O O . ASP B 1 142 ? -1.872 2.865 -12.078 1 98.88 142 ASP B O 1
ATOM 2546 N N . ALA B 1 143 ? -0.954 4.922 -11.812 1 98.94 143 ALA B N 1
ATOM 2547 C CA . ALA B 1 143 ? 0.406 4.406 -11.945 1 98.94 143 ALA B CA 1
ATOM 2548 C C . ALA B 1 143 ? 0.726 3.406 -10.836 1 98.94 143 ALA B C 1
ATOM 2550 O O . ALA B 1 143 ? 1.31 2.352 -11.094 1 98.94 143 ALA B O 1
ATOM 2551 N N . VAL B 1 144 ? 0.381 3.695 -9.555 1 98.88 144 VAL B N 1
ATOM 2552 C CA . VAL B 1 144 ? 0.631 2.803 -8.43 1 98.88 144 VAL B CA 1
ATOM 2553 C C . VAL B 1 144 ? -0.1 1.479 -8.648 1 98.88 144 VAL B C 1
ATOM 2555 O O . VAL B 1 144 ? 0.465 0.407 -8.414 1 98.88 144 VAL B O 1
ATOM 2558 N N . LEU B 1 145 ? -1.425 1.548 -9.086 1 98.75 145 LEU B N 1
ATOM 2559 C CA . LEU B 1 145 ? -2.195 0.338 -9.352 1 98.75 145 LEU B CA 1
ATOM 2560 C C . LEU B 1 145 ? -1.445 -0.584 -10.305 1 98.75 145 LEU B C 1
ATOM 2562 O O . LEU B 1 145 ? -1.211 -1.753 -9.992 1 98.75 145 LEU B O 1
ATOM 2566 N N . TYR B 1 146 ? -0.977 -0.06 -11.422 1 98.75 146 TYR B N 1
ATOM 2567 C CA . TYR B 1 146 ? -0.374 -0.885 -12.469 1 98.75 146 TYR B CA 1
ATOM 2568 C C . TYR B 1 146 ? 1.031 -1.322 -12.07 1 98.75 146 TYR B C 1
ATOM 2570 O O . TYR B 1 146 ? 1.436 -2.455 -12.344 1 98.75 146 TYR B O 1
ATOM 2578 N N . LEU B 1 147 ? 1.772 -0.434 -11.383 1 98.88 147 LEU B N 1
ATOM 2579 C CA . LEU B 1 147 ? 3.119 -0.792 -10.953 1 98.88 147 LEU B CA 1
ATOM 2580 C C . LEU B 1 147 ? 3.082 -1.921 -9.93 1 98.88 147 LEU B C 1
ATOM 2582 O O . LEU B 1 147 ? 3.826 -2.896 -10.047 1 98.88 147 LEU B O 1
ATOM 2586 N N . LEU B 1 148 ? 2.266 -1.799 -8.938 1 98.75 148 LEU B N 1
ATOM 2587 C CA . LEU B 1 148 ? 2.188 -2.807 -7.887 1 98.75 148 LEU B CA 1
ATOM 2588 C C . LEU B 1 148 ? 1.786 -4.16 -8.461 1 98.75 148 LEU B C 1
ATOM 2590 O O . LEU B 1 148 ? 2.359 -5.191 -8.094 1 98.75 148 LEU B O 1
ATOM 2594 N N . ASN B 1 149 ? 0.788 -4.195 -9.367 1 98.75 149 ASN B N 1
ATOM 2595 C CA . ASN B 1 149 ? 0.352 -5.438 -9.992 1 98.75 149 ASN B CA 1
ATOM 2596 C C . ASN B 1 149 ? 1.393 -5.969 -10.977 1 98.75 149 ASN B C 1
ATOM 2598 O O . ASN B 1 149 ? 1.576 -7.18 -11.102 1 98.75 149 ASN B O 1
ATOM 2602 N N . LEU B 1 150 ? 2.117 -5.066 -11.703 1 98.88 150 LEU B N 1
ATOM 2603 C CA . LEU B 1 150 ? 3.223 -5.504 -12.547 1 98.88 150 LEU B CA 1
ATOM 2604 C C . LEU B 1 150 ? 4.277 -6.234 -11.727 1 98.88 150 LEU B C 1
ATOM 2606 O O . LEU B 1 150 ? 4.723 -7.32 -12.102 1 98.88 150 LEU B O 1
ATOM 2610 N N . ILE B 1 151 ? 4.672 -5.66 -10.57 1 98.88 151 ILE B N 1
ATOM 2611 C CA . ILE B 1 151 ? 5.621 -6.305 -9.664 1 98.88 151 ILE B CA 1
ATOM 2612 C C . ILE B 1 151 ? 5.109 -7.691 -9.281 1 98.88 151 ILE B C 1
ATOM 2614 O O . ILE B 1 151 ? 5.848 -8.68 -9.359 1 98.88 151 ILE B O 1
ATOM 2618 N N . ALA B 1 152 ? 3.832 -7.766 -8.867 1 98.69 152 ALA B N 1
ATOM 2619 C CA . ALA B 1 152 ? 3.238 -9.023 -8.414 1 98.69 152 ALA B CA 1
ATOM 2620 C C . ALA B 1 152 ? 3.26 -10.07 -9.523 1 98.69 152 ALA B C 1
ATOM 2622 O O . ALA B 1 152 ? 3.648 -11.219 -9.289 1 98.69 152 ALA B O 1
ATOM 2623 N N . TYR B 1 153 ? 2.869 -9.711 -10.766 1 98.5 153 TYR B N 1
ATOM 2624 C CA . TYR B 1 153 ? 2.801 -10.656 -11.875 1 98.5 153 TYR B CA 1
ATOM 2625 C C . TYR B 1 153 ? 4.195 -11.07 -12.32 1 98.5 153 TYR B C 1
ATOM 2627 O O . TYR B 1 153 ? 4.414 -12.219 -12.711 1 98.5 153 TYR B O 1
ATOM 2635 N N . VAL B 1 154 ? 5.176 -10.141 -12.305 1 98.69 154 VAL B N 1
ATOM 2636 C CA . VAL B 1 154 ? 6.547 -10.484 -12.672 1 98.69 154 VAL B CA 1
ATOM 2637 C C . VAL B 1 154 ? 7.137 -11.43 -11.625 1 98.69 154 VAL B C 1
ATOM 2639 O O . VAL B 1 154 ? 7.77 -12.43 -11.969 1 98.69 154 VAL B O 1
ATOM 2642 N N . CYS B 1 155 ? 6.914 -11.148 -10.312 1 98.25 155 CYS B N 1
ATOM 2643 C CA . CYS B 1 155 ? 7.383 -12.039 -9.266 1 98.25 155 CYS B CA 1
ATOM 2644 C C . CYS B 1 155 ? 6.793 -13.438 -9.43 1 98.25 155 CYS B C 1
ATOM 2646 O O . CYS B 1 155 ? 7.5 -14.43 -9.281 1 98.25 155 CYS B O 1
ATOM 2648 N N . ARG B 1 156 ? 5.523 -13.516 -9.789 1 96.69 156 ARG B N 1
ATOM 2649 C CA . ARG B 1 156 ? 4.887 -14.812 -10.031 1 96.69 156 ARG B CA 1
ATOM 2650 C C . ARG B 1 156 ? 5.508 -15.508 -11.234 1 96.69 156 ARG B C 1
ATOM 2652 O O . ARG B 1 156 ? 5.848 -16.688 -11.164 1 96.69 156 ARG B O 1
ATOM 2659 N N . GLY B 1 157 ? 5.664 -14.828 -12.305 1 96.31 157 GLY B N 1
ATOM 2660 C CA . GLY B 1 157 ? 6.168 -15.398 -13.547 1 96.31 157 GLY B CA 1
ATOM 2661 C C . GLY B 1 157 ? 7.609 -15.867 -13.445 1 96.31 157 GLY B C 1
ATOM 2662 O O . GLY B 1 157 ? 8.016 -16.797 -14.141 1 96.31 157 GLY B O 1
ATOM 2663 N N . PHE B 1 158 ? 8.383 -15.289 -12.562 1 97.44 158 PHE B N 1
ATOM 2664 C CA . PHE B 1 158 ? 9.805 -15.594 -12.453 1 97.44 158 PHE B CA 1
ATOM 2665 C C . PHE B 1 158 ? 10.117 -16.25 -11.117 1 97.44 158 PHE B C 1
ATOM 2667 O O . PHE B 1 158 ? 11.281 -16.328 -10.719 1 97.44 158 PHE B O 1
ATOM 2674 N N . ASP B 1 159 ? 9.023 -16.656 -10.297 1 95.75 159 ASP B N 1
ATOM 2675 C CA . ASP B 1 159 ? 9.125 -17.391 -9.047 1 95.75 159 ASP B CA 1
ATOM 2676 C C . ASP B 1 159 ? 9.977 -16.625 -8.031 1 95.75 159 ASP B C 1
ATOM 2678 O O . ASP B 1 159 ? 10.875 -17.203 -7.41 1 95.75 159 ASP B O 1
ATOM 2682 N N . LEU B 1 160 ? 9.797 -15.328 -7.996 1 96.31 160 LEU B N 1
ATOM 2683 C CA . LEU B 1 160 ? 10.383 -14.461 -6.98 1 96.31 160 LEU B CA 1
ATOM 2684 C C . LEU B 1 160 ? 9.383 -14.18 -5.859 1 96.31 160 LEU B C 1
ATOM 2686 O O . LEU B 1 160 ? 8.172 -14.156 -6.094 1 96.31 160 LEU B O 1
ATOM 2690 N N . SER B 1 161 ? 9.852 -14.039 -4.648 1 95.25 161 SER B N 1
ATOM 2691 C CA . SER B 1 161 ? 9.031 -13.562 -3.543 1 95.25 161 SER B CA 1
ATOM 2692 C C . SER B 1 161 ? 8.938 -12.039 -3.539 1 95.25 161 SER B C 1
ATOM 2694 O O . SER B 1 161 ? 9.953 -11.352 -3.375 1 95.25 161 SER B O 1
ATOM 2696 N N . MET B 1 162 ? 7.785 -11.547 -3.736 1 97.19 162 MET B N 1
ATOM 2697 C CA . MET B 1 162 ? 7.578 -10.102 -3.73 1 97.19 162 MET B CA 1
ATOM 2698 C C . MET B 1 162 ? 8.023 -9.492 -2.406 1 97.19 162 MET B C 1
ATOM 2700 O O . MET B 1 162 ? 8.648 -8.43 -2.383 1 97.19 162 MET B O 1
ATOM 2704 N N . GLN B 1 163 ? 7.734 -10.156 -1.315 1 94.94 163 GLN B N 1
ATOM 2705 C CA . GLN B 1 163 ? 8.094 -9.672 0.014 1 94.94 163 GLN B CA 1
ATOM 2706 C C . GLN B 1 163 ? 9.609 -9.641 0.196 1 94.94 163 GLN B C 1
ATOM 2708 O O . GLN B 1 163 ? 10.148 -8.695 0.78 1 94.94 163 GLN B O 1
ATOM 2713 N N . ASP B 1 164 ? 10.328 -10.672 -0.274 1 95.62 164 ASP B N 1
ATOM 2714 C CA . ASP B 1 164 ? 11.789 -10.688 -0.193 1 95.62 164 ASP B CA 1
ATOM 2715 C C . ASP B 1 164 ? 12.391 -9.555 -1.026 1 95.62 164 ASP B C 1
ATOM 2717 O O . ASP B 1 164 ? 13.367 -8.93 -0.612 1 95.62 164 ASP B O 1
ATOM 2721 N N . GLN B 1 165 ? 11.797 -9.344 -2.248 1 97.62 165 GLN B N 1
ATOM 2722 C CA . GLN B 1 165 ? 12.273 -8.258 -3.094 1 97.62 165 GLN B CA 1
ATOM 2723 C C . GLN B 1 165 ? 12.086 -6.906 -2.408 1 97.62 165 GLN B C 1
ATOM 2725 O O . GLN B 1 165 ? 12.961 -6.047 -2.471 1 97.62 165 GLN B O 1
ATOM 2730 N N . LEU B 1 166 ? 10.977 -6.691 -1.766 1 97.5 166 LEU B N 1
ATOM 2731 C CA . LEU B 1 166 ? 10.711 -5.453 -1.037 1 97.5 166 LEU B CA 1
ATOM 2732 C C . LEU B 1 166 ? 11.695 -5.289 0.119 1 97.5 166 LEU B C 1
ATOM 2734 O O . LEU B 1 166 ? 12.25 -4.207 0.316 1 97.5 166 LEU B O 1
ATOM 2738 N N . LYS B 1 167 ? 11.914 -6.352 0.903 1 94.75 167 LYS B N 1
ATOM 2739 C CA . LYS B 1 167 ? 12.859 -6.32 2.016 1 94.75 167 LYS B CA 1
ATOM 2740 C C . LYS B 1 167 ? 14.258 -5.945 1.539 1 94.75 167 LYS B C 1
ATOM 2742 O O . LYS B 1 167 ? 14.953 -5.164 2.188 1 94.75 167 LYS B O 1
ATOM 2747 N N . GLN B 1 168 ? 14.648 -6.523 0.445 1 96.38 168 GLN B N 1
ATOM 2748 C CA . GLN B 1 168 ? 15.953 -6.207 -0.128 1 96.38 168 GLN B CA 1
ATOM 2749 C C . GLN B 1 168 ? 16.031 -4.738 -0.533 1 96.38 168 GLN B C 1
ATOM 2751 O O . GLN B 1 168 ? 17.047 -4.074 -0.287 1 96.38 168 GLN B O 1
ATOM 2756 N N . ARG B 1 169 ? 14.969 -4.262 -1.154 1 97.69 169 ARG B N 1
ATOM 2757 C CA . ARG B 1 169 ? 14.977 -2.873 -1.605 1 97.69 169 ARG B CA 1
ATOM 2758 C C . ARG B 1 169 ? 14.977 -1.912 -0.421 1 97.69 169 ARG B C 1
ATOM 2760 O O . ARG B 1 169 ? 15.57 -0.835 -0.487 1 97.69 169 ARG B O 1
ATOM 2767 N N . MET B 1 170 ? 14.352 -2.256 0.665 1 96.62 170 MET B N 1
ATOM 2768 C CA . MET B 1 170 ? 14.305 -1.465 1.892 1 96.62 170 MET B CA 1
ATOM 2769 C C . MET B 1 170 ? 15.711 -1.168 2.4 1 96.62 170 MET B C 1
ATOM 2771 O O . MET B 1 170 ? 15.969 -0.082 2.922 1 96.62 170 MET B O 1
ATOM 2775 N N . LYS B 1 171 ? 16.594 -2.139 2.295 1 96.62 171 LYS B N 1
ATOM 2776 C CA . LYS B 1 171 ? 17.984 -1.927 2.715 1 96.62 171 LYS B CA 1
ATOM 2777 C C . LYS B 1 171 ? 18.594 -0.725 2 1 96.62 171 LYS B C 1
ATOM 2779 O O . LYS B 1 171 ? 19.312 0.063 2.611 1 96.62 171 LYS B O 1
ATOM 2784 N N . LYS B 1 172 ? 18.281 -0.62 0.725 1 97.31 172 LYS B N 1
ATOM 2785 C CA . LYS B 1 172 ? 18.781 0.524 -0.04 1 97.31 172 LYS B CA 1
ATOM 2786 C C . LYS B 1 172 ? 18.172 1.827 0.47 1 97.31 172 LYS B C 1
ATOM 2788 O O . LYS B 1 172 ? 18.859 2.83 0.619 1 97.31 172 LYS B O 1
ATOM 2793 N N . TRP B 1 173 ? 16.844 1.864 0.715 1 97.88 173 TRP B N 1
ATOM 2794 C CA . TRP B 1 173 ? 16.172 3.07 1.17 1 97.88 173 TRP B CA 1
ATOM 2795 C C . TRP B 1 173 ? 16.688 3.514 2.531 1 97.88 173 TRP B C 1
ATOM 2797 O O . TRP B 1 173 ? 16.781 4.711 2.811 1 97.88 173 TRP B O 1
ATOM 2807 N N . PHE B 1 174 ? 17.078 2.506 3.414 1 97.19 174 PHE B N 1
ATOM 2808 C CA . PHE B 1 174 ? 17.719 2.816 4.688 1 97.19 174 PHE B CA 1
ATOM 2809 C C . PHE B 1 174 ? 19.094 3.443 4.473 1 97.19 174 PHE B C 1
ATOM 2811 O O . PHE B 1 174 ? 19.406 4.48 5.062 1 97.19 174 PHE B O 1
ATOM 2818 N N . LYS B 1 175 ? 19.859 2.865 3.707 1 96.88 175 LYS B N 1
ATOM 2819 C CA . LYS B 1 175 ? 21.203 3.328 3.428 1 96.88 175 LYS B CA 1
ATOM 2820 C C . LYS B 1 175 ? 21.203 4.738 2.846 1 96.88 175 LYS B C 1
ATOM 2822 O O . LYS B 1 175 ? 22.062 5.559 3.176 1 96.88 175 LYS B O 1
ATOM 2827 N N . ASP B 1 176 ? 20.203 5.043 1.995 1 96.75 176 ASP B N 1
ATOM 2828 C CA . ASP B 1 176 ? 20.109 6.344 1.338 1 96.75 176 ASP B CA 1
ATOM 2829 C C . ASP B 1 176 ? 19.531 7.395 2.283 1 96.75 176 ASP B C 1
ATOM 2831 O O . ASP B 1 176 ? 19.469 8.578 1.945 1 96.75 176 ASP B O 1
ATOM 2835 N N . GLY B 1 177 ? 18.984 6.922 3.484 1 96.75 177 GLY B N 1
ATOM 2836 C CA . GLY B 1 177 ? 18.453 7.848 4.469 1 96.75 177 GLY B CA 1
ATOM 2837 C C . GLY B 1 177 ? 17.062 8.344 4.133 1 96.75 177 GLY B C 1
ATOM 2838 O O . GLY B 1 177 ? 16.641 9.391 4.621 1 96.75 177 GLY B O 1
ATOM 2839 N N . VAL B 1 178 ? 16.391 7.621 3.223 1 96.75 178 VAL B N 1
ATOM 2840 C CA . VAL B 1 178 ? 15.047 7.996 2.77 1 96.75 178 VAL B CA 1
ATOM 2841 C C . VAL B 1 178 ? 14.008 7.453 3.742 1 96.75 178 VAL B C 1
ATOM 2843 O O . VAL B 1 178 ? 12.961 8.07 3.945 1 96.75 178 VAL B O 1
ATOM 2846 N N . VAL B 1 179 ? 14.297 6.297 4.336 1 96.69 179 VAL B N 1
ATOM 2847 C CA . VAL B 1 179 ? 13.438 5.648 5.328 1 96.69 179 VAL B CA 1
ATOM 2848 C C . VAL B 1 179 ? 14.227 5.402 6.613 1 96.69 179 VAL B C 1
ATOM 2850 O O . VAL B 1 179 ? 15.406 5.039 6.566 1 96.69 179 VAL B O 1
ATOM 2853 N N . LYS B 1 180 ? 13.562 5.59 7.734 1 93.44 180 LYS B N 1
ATOM 2854 C CA . LYS B 1 180 ? 14.203 5.34 9.023 1 93.44 180 LYS B CA 1
ATOM 2855 C C . LYS B 1 180 ? 14 3.893 9.461 1 93.44 180 LYS B C 1
ATOM 2857 O O . LYS B 1 180 ? 12.969 3.285 9.164 1 93.44 180 LYS B O 1
ATOM 2862 N N . HIS B 1 181 ? 15 3.432 10.234 1 88 181 HIS B N 1
ATOM 2863 C CA . HIS B 1 181 ? 14.828 2.148 10.906 1 88 181 HIS B CA 1
ATOM 2864 C C . HIS B 1 181 ? 13.828 2.258 12.055 1 88 181 HIS B C 1
ATOM 2866 O O . HIS B 1 181 ? 13.82 3.252 12.781 1 88 181 HIS B O 1
ATOM 2872 N N . ARG B 1 182 ? 12.977 1.369 12.055 1 80.75 182 ARG B N 1
ATOM 2873 C CA . ARG B 1 182 ? 11.984 1.361 13.125 1 80.75 182 ARG B CA 1
ATOM 2874 C C . ARG B 1 182 ? 12.305 0.297 14.164 1 80.75 182 ARG B C 1
ATOM 2876 O O . ARG B 1 182 ? 12.938 -0.714 13.852 1 80.75 182 ARG B O 1
ATOM 2883 N N . LYS B 1 183 ? 11.82 0.754 15.352 1 74.19 183 LYS B N 1
ATOM 2884 C CA . LYS B 1 183 ? 11.922 -0.216 16.438 1 74.19 183 LYS B CA 1
ATOM 2885 C C . LYS B 1 183 ? 11.141 -1.483 16.109 1 74.19 183 LYS B C 1
ATOM 2887 O O . LYS B 1 183 ? 10.023 -1.413 15.586 1 74.19 183 LYS B O 1
ATOM 2892 N N . GLU B 1 184 ? 11.727 -2.719 16.094 1 70.69 184 GLU B N 1
ATOM 2893 C CA . GLU B 1 184 ? 11.055 -3.988 15.844 1 70.69 184 GLU B CA 1
ATOM 2894 C C . GLU B 1 184 ? 10.336 -4.492 17.094 1 70.69 184 GLU B C 1
ATOM 2896 O O . GLU B 1 184 ? 10.766 -4.219 18.219 1 70.69 184 GLU B O 1
#

Solvent-accessible surface area (backbone atoms only — not comparable to full-atom values): 19106 Å² total; per-residue (Å²): 125,86,69,43,44,62,49,42,59,53,11,67,39,46,46,52,23,30,60,67,52,71,46,50,52,65,60,47,16,69,64,58,73,47,54,42,66,54,47,53,30,22,43,68,55,73,34,62,49,46,52,67,48,46,34,40,51,48,64,68,29,69,43,67,32,52,61,40,40,35,38,49,34,17,59,42,58,46,79,46,58,62,58,72,67,14,88,69,50,71,91,43,38,47,53,31,49,65,60,26,48,60,31,44,53,49,22,46,51,30,46,62,70,21,50,70,55,52,71,52,56,68,92,70,64,50,83,81,55,46,55,43,51,51,47,22,43,52,34,35,48,51,26,41,33,34,44,56,43,27,41,46,36,43,20,56,66,68,75,42,52,56,52,58,52,49,55,57,50,45,53,53,37,42,74,66,26,39,28,64,89,68,78,128,124,86,67,40,44,60,51,42,60,53,11,69,40,48,46,52,21,30,60,66,50,73,46,51,52,63,58,46,16,69,63,56,73,49,54,42,66,54,48,52,29,22,42,68,55,72,33,61,48,47,52,67,48,46,34,41,50,48,65,69,30,68,42,67,32,52,63,39,39,36,40,50,33,18,59,42,58,45,79,47,57,59,60,71,66,14,88,71,50,70,91,42,39,48,53,31,48,65,60,27,49,60,32,42,54,48,21,48,50,29,45,64,69,20,49,68,55,54,70,53,56,70,93,69,64,51,83,78,58,47,55,43,51,52,48,24,42,52,33,34,49,50,25,41,34,35,42,56,44,27,41,46,36,40,20,57,66,67,76,42,53,58,51,60,54,48,56,57,50,46,54,54,37,41,74,66,25,40,28,64,88,68,79,128

Secondary structure (DSSP, 8-state):
-----SEE--HHHHHHHHHHHT--HHHHHHHHT--HHHHHHHHTTSSPEEGGGHHHHHHH--SS-HHHHHHHHHHHHS-SPPP---TTS--SHHHHHHHHHHHHHHHHHHHHHHHHHHTS-GGG--GGGGHHHHHHHHHHHHHHHHHHHHHHHHHHHTT--HHHHHHHHHHHHHHTTSSPPPP-/-----SEE--HHHHHHHHHHHT--HHHHHHHHT--HHHHHHHHTTSSPEEGGGHHHHHHH--TT-HHHHHHHHHHHHS-SPPP---TTS--SHHHHHHHHHHHHHHHHHHHHHHTTGGGS-GGG--GGGGHHHHHHHHHHHHHHHHHHHHHHHHHHHTT--HHHHHHHHHHHHHHTTSSPPPP-

Radius of gyration: 20.05 Å; Cα contacts (8 Å, |Δi|>4): 579; chains: 2; bounding box: 40×61×54 Å

Nearest PDB structures (foldseek):
  2b5a-assembly1_A  TM=9.086E-01  e=3.686E-02  [Bacillus] caldolyticus
  3f52-assembly1_E  TM=7.931E-01  e=9.678E-02  Corynebacterium glutamicum
  4i6u-assembly1_A  TM=7.396E-01  e=8.240E-02  Enterobacter sp. RFL1396
  4yba-assembly1_A  TM=8.556E-01  e=4.836E-01  Klebsiella pneumoniae
  6h4c-assembly1_D  TM=4.093E-01  e=1.740E-02  Staphylococcus aureus

Sequence (368 aa):
MSTQSSSVFAGSTLTDVMNHNSVAPIELSGKVGYSVTLIYKQRHDQARIRIESVPAFLAALPNQNQFFAIELAHRFVGVTTPVIDGDRIMKEPLAMAVKTMPELSQALAAIQDSLDELTIPKEDLKPNDFDDPKKLVAECFDAVLYLLNLIAYVCRGFDLSMQDQLKQRMKKWFKDGVVKHRKEMSTQSSSVFAGSTLTDVMNHNSVAPIELSGKVGYSVTLIYKQRHDQARIRIESVPAFLAALPNQNQFFAIELAHRFVGVTTPVIDGDRIMKEPLAMAVKTMPELSQALAAIQDSLDELTIPKEDLKPNDFDDPKKLVAECFDAVLYLLNLIAYVCRGFDLSMQDQLKQRMKKWFKDGVVKHRKE

Foldseek 3Di:
DPPQDQWAQDLCLLVVLCVQQVHQLCRLCVQQVHDSVQNVCSNVRNDIGGLVSVVSSCVSRVFLSLLVVQQSCCRRVPPGAHAPDDPVFDLALVRLVVQLVVLVVQLVVLCVVLVVLVPDDPVPDDPVNVVSVVSNVVSVSVNRNSVSSSLSRVCVVVRHRSVVVVVVVVVVCPVVVVDDDDDD/DPPQDQWAQDLCLLVVLCVQQVHQLCRLCVQQVHDSVQNVCSNVRNDIGGLVSVVSSCVSRVFLSLLVVQQSCCRRVPPGAHAPDDPVFDLALVRLVVQLVVLVVQLVVLCVVLVVLVPDDPVPDDPVNCVSVVSNVVSVSVNRNSVSSSLSRVCVVVRHRSVVVVVVVVVVCPVVVVDDDDDD